Protein 8B5U (pdb70)

Solvent-accessible surface area: 11223 Å² total; per-residue (Å²): 172,180,188,118,44,174,121,86,21,0,0,0,2,8,2,33,40,26,14,1,129,12,0,23,103,6,0,58,87,36,170,18,38,57,30,25,13,27,79,129,103,62,54,28,94,84,68,9,46,53,114,94,14,49,105,33,3,37,74,40,0,97,86,66,114,0,24,0,0,0,3,11,17,42,40,160,30,17,11,41,126,96,58,101,128,10,77,74,17,25,87,80,6,49,54,53,3,38,49,5,2,53,0,0,16,88,1,0,41,76,35,8,58,145,65,2,0,0,0,0,16,1,2,21,48,12,95,70,127,20,101,48,49,53,4,38,4,78,0,7,52,30,0,10,142,35,0,87,53,25,16,84,70,95,95,90,21,23,97,100,18,7,0,0,0,0,0,16,93,53,27,29,24,84,47,37,94,89,76,72,76,182,49,107,96,33,58,14,1,39,17,113,61,0,1,98,27,0,12,70,5,5,78,32,60,195,49,39,79,50,12,11,24,1,53,0,50,9,98,104,79,147,28,144,53,61,102

Structure (mmCIF, N/CA/C/O backbone):
data_8B5U
#
_entry.id   8B5U
#
_cell.length_a   66.762
_cell.length_b   66.762
_cell.length_c   242.920
_cell.angle_alpha   90.000
_cell.angle_beta   90.000
_cell.angle_gamma   120.000
#
_symmetry.space_group_name_H-M   'P 65 2 2'
#
loop_
_entity.id
_entity.type
_entity.pdbx_description
1 polymer 'Quinonoid dihydropteridine reductase'
2 water water
#
loop_
_atom_site.group_PDB
_atom_site.id
_atom_site.type_symbol
_atom_site.label_atom_id
_atom_site.label_alt_id
_atom_site.label_comp_id
_atom_site.label_asym_id
_atom_site.label_entity_id
_atom_site.label_seq_id
_atom_site.pdbx_PDB_ins_code
_atom_site.Cartn_x
_atom_site.Cartn_y
_atom_site.Cartn_z
_atom_site.occupancy
_atom_site.B_iso_or_equiv
_atom_site.auth_seq_id
_atom_site.auth_comp_id
_atom_site.auth_asym_id
_atom_site.auth_atom_id
_atom_site.pdbx_PDB_model_num
ATOM 1 N N . LEU A 1 16 ? 1.708 -17.898 -0.680 1.00 67.52 -5 LEU A N 1
ATOM 2 C CA . LEU A 1 16 ? 1.485 -17.607 -2.164 1.00 71.53 -5 LEU A CA 1
ATOM 3 C C . LEU A 1 16 ? 1.508 -16.090 -2.457 1.00 67.60 -5 LEU A C 1
ATOM 4 O O . LEU A 1 16 ? 2.379 -15.663 -3.222 1.00 53.07 -5 LEU A O 1
ATOM 6 N N . TYR A 1 17 ? 0.556 -15.299 -1.933 1.00 70.87 -4 TYR A N 1
ATOM 7 C CA . TYR A 1 17 ? 0.629 -13.808 -1.905 1.00 70.13 -4 TYR A CA 1
ATOM 8 C C . TYR A 1 17 ? 0.871 -13.347 -0.465 1.00 73.04 -4 TYR A C 1
ATOM 9 O O . TYR A 1 17 ? 0.172 -13.838 0.446 1.00 63.33 -4 TYR A O 1
ATOM 18 N N . PHE A 1 18 ? 1.872 -12.481 -0.267 1.00 64.32 -3 PHE A N 1
ATOM 19 C CA . PHE A 1 18 ? 2.146 -11.777 1.013 1.00 65.86 -3 PHE A CA 1
ATOM 20 C C . PHE A 1 18 ? 2.068 -10.264 0.727 1.00 65.33 -3 PHE A C 1
ATOM 21 O O . PHE A 1 18 ? 2.787 -9.725 -0.135 1.00 53.62 -3 PHE A O 1
ATOM 29 N N . GLN A 1 19 ? 1.094 -9.617 1.370 1.00 60.72 -2 GLN A N 1
ATOM 30 C CA . GLN A 1 19 ? 0.811 -8.163 1.297 1.00 62.76 -2 GLN A CA 1
ATOM 31 C C . GLN A 1 19 ? 1.951 -7.443 2.041 1.00 47.74 -2 GLN A C 1
ATOM 32 O O . GLN A 1 19 ? 2.241 -7.809 3.183 1.00 52.08 -2 GLN A O 1
ATOM 38 N N . GLY A 1 20 ? 2.638 -6.520 1.380 1.00 54.43 -1 GLY A N 1
ATOM 39 C CA . GLY A 1 20 ? 3.588 -5.614 2.052 1.00 58.66 -1 GLY A CA 1
ATOM 40 C C . GLY A 1 20 ? 2.848 -4.485 2.769 1.00 63.72 -1 GLY A C 1
ATOM 41 O O . GLY A 1 20 ? 1.606 -4.592 2.929 1.00 55.21 -1 GLY A O 1
ATOM 42 N N . HIS A 1 21 ? 3.581 -3.448 3.195 1.00 64.56 0 HIS A N 1
ATOM 43 C CA . HIS A 1 21 ? 3.076 -2.174 3.788 1.00 64.27 0 HIS A CA 1
ATOM 44 C C . HIS A 1 21 ? 3.862 -0.994 3.186 1.00 58.46 0 HIS A C 1
ATOM 45 O O . HIS A 1 21 ? 5.064 -1.145 2.955 1.00 50.06 0 HIS A O 1
ATOM 52 N N . MET A 1 22 ? 3.213 0.137 2.932 1.00 55.87 1 MET A N 1
ATOM 53 C CA . MET A 1 22 ? 3.884 1.404 2.535 1.00 60.80 1 MET A CA 1
ATOM 54 C C . MET A 1 22 ? 4.940 1.779 3.588 1.00 50.10 1 MET A C 1
ATOM 55 O O . MET A 1 22 ? 4.709 1.558 4.757 1.00 41.87 1 MET A O 1
ATOM 60 N N . LYS A 1 23 ? 6.100 2.288 3.192 1.00 46.72 2 LYS A N 1
ATOM 61 C CA . LYS A 1 23 ? 7.001 2.944 4.185 1.00 45.58 2 LYS A CA 1
ATOM 62 C C . LYS A 1 23 ? 6.621 4.437 4.207 1.00 34.25 2 LYS A C 1
ATOM 63 O O . LYS A 1 23 ? 6.300 5.001 3.151 1.00 37.22 2 LYS A O 1
ATOM 69 N N . ASN A 1 24 ? 6.682 5.031 5.389 1.00 38.70 3 ASN A N 1
ATOM 70 C CA . ASN A 1 24 ? 6.294 6.453 5.598 1.00 39.48 3 ASN A CA 1
ATOM 71 C C . ASN A 1 24 ? 7.533 7.254 6.027 1.00 33.72 3 ASN A C 1
ATOM 72 O O . ASN A 1 24 ? 8.235 6.803 6.908 1.00 32.83 3 ASN A O 1
ATOM 77 N N . VAL A 1 25 ? 7.787 8.364 5.355 1.00 35.67 4 VAL A N 1
ATOM 78 C CA . VAL A 1 25 ? 8.821 9.319 5.804 1.00 36.30 4 VAL A CA 1
ATOM 79 C C . VAL A 1 25 ? 8.125 10.629 6.228 1.00 32.06 4 VAL A C 1
ATOM 80 O O . VAL A 1 25 ? 7.313 11.180 5.441 1.00 32.54 4 VAL A O 1
ATOM 84 N N . LEU A 1 26 ? 8.473 11.104 7.425 1.00 37.50 5 LEU A N 1
ATOM 85 C CA . LEU A 1 26 ? 8.209 12.523 7.836 1.00 32.26 5 LEU A CA 1
ATOM 86 C C . LEU A 1 26 ? 9.366 13.371 7.335 1.00 33.90 5 LEU A C 1
ATOM 87 O O . LEU A 1 26 ? 10.483 13.186 7.842 1.00 33.34 5 LEU A O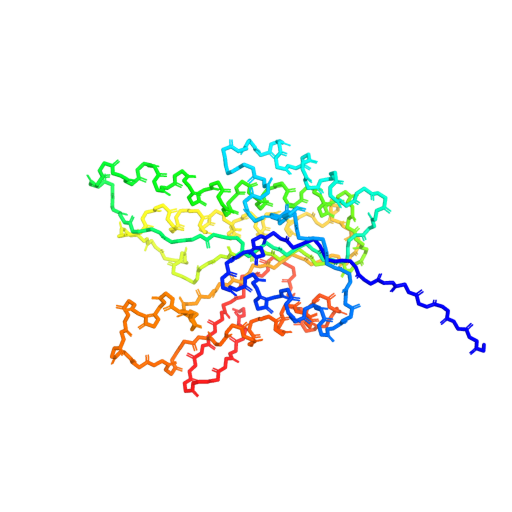 1
ATOM 92 N N . LEU A 1 27 ? 9.105 14.199 6.335 1.00 28.04 6 LEU A N 1
ATOM 93 C CA . LEU A 1 27 ? 10.108 15.062 5.750 1.00 34.04 6 LEU A CA 1
ATOM 94 C C . LEU A 1 27 ? 9.917 16.503 6.248 1.00 40.07 6 LEU A C 1
ATOM 95 O O . LEU A 1 27 ? 8.856 17.103 5.925 1.00 37.42 6 LEU A O 1
ATOM 100 N N . ILE A 1 28 ? 10.923 17.016 6.975 1.00 35.95 7 ILE A N 1
ATOM 101 C CA . ILE A 1 28 ? 11.029 18.443 7.427 1.00 33.33 7 ILE A CA 1
ATOM 102 C C . ILE A 1 28 ? 12.008 19.182 6.525 1.00 34.45 7 ILE A C 1
ATOM 103 O O . ILE A 1 28 ? 13.152 18.679 6.312 1.00 34.14 7 ILE A O 1
ATOM 108 N N . GLY A 1 29 ? 11.594 20.325 5.980 1.00 31.83 8 GLY A N 1
ATOM 109 C CA . GLY A 1 29 ? 12.444 21.168 5.116 1.00 36.84 8 GLY A CA 1
ATOM 110 C C . GLY A 1 29 ? 12.258 20.851 3.638 1.00 38.47 8 GLY A C 1
ATOM 111 O O . GLY A 1 29 ? 13.167 21.117 2.868 1.00 38.43 8 GLY A O 1
ATOM 112 N N . ALA A 1 30 ? 11.094 20.338 3.232 1.00 43.22 9 ALA A N 1
ATOM 113 C CA . ALA A 1 30 ? 10.830 19.880 1.842 1.00 45.71 9 ALA A CA 1
ATOM 114 C C . ALA A 1 30 ? 10.955 21.023 0.837 1.00 45.28 9 ALA A C 1
ATOM 115 O O . ALA A 1 30 ? 11.228 20.697 -0.306 1.00 50.99 9 ALA A O 1
ATOM 117 N N . CYS A 1 31 ? 10.872 22.293 1.252 1.00 48.77 10 CYS A N 1
ATOM 118 C CA . CYS A 1 31 ? 10.796 23.445 0.313 1.00 54.76 10 CYS A CA 1
ATOM 119 C C . CYS A 1 31 ? 12.186 23.894 -0.170 1.00 51.74 10 CYS A C 1
ATOM 120 O O . CYS A 1 31 ? 12.247 24.457 -1.259 1.00 57.87 10 CYS A O 1
ATOM 123 N N . GLY A 1 32 ? 13.258 23.656 0.580 1.00 43.53 11 GLY A N 1
ATOM 124 C CA . GLY A 1 32 ? 14.629 24.002 0.160 1.00 44.83 11 GLY A CA 1
ATOM 125 C C . GLY A 1 32 ? 15.145 23.075 -0.943 1.00 46.60 11 GLY A C 1
ATOM 126 O O . GLY A 1 32 ? 14.502 22.037 -1.223 1.00 43.19 11 GLY A O 1
ATOM 127 N N . ALA A 1 33 ? 16.258 23.447 -1.583 1.00 43.43 12 ALA A N 1
ATOM 128 C CA . ALA A 1 33 ? 16.900 22.684 -2.676 1.00 43.83 12 ALA A CA 1
ATOM 129 C C . ALA A 1 33 ? 17.112 21.225 -2.246 1.00 39.75 12 ALA A C 1
ATOM 130 O O . ALA A 1 33 ? 16.697 20.325 -2.986 1.00 39.18 12 ALA A O 1
ATOM 132 N N . LEU A 1 34 ? 17.752 20.964 -1.105 1.00 38.19 13 LEU A N 1
ATOM 133 C CA . LEU A 1 34 ? 18.046 19.564 -0.691 1.00 37.34 13 LEU A CA 1
ATOM 134 C C . LEU A 1 34 ? 16.724 18.890 -0.352 1.00 38.19 13 LEU A C 1
ATOM 135 O O . LEU A 1 34 ? 16.577 17.735 -0.714 1.00 37.08 13 LEU A O 1
ATOM 140 N N . GLY A 1 35 ? 15.800 19.620 0.282 1.00 34.37 14 GLY A N 1
ATOM 141 C CA . GLY A 1 35 ? 14.464 19.102 0.615 1.00 35.14 14 GLY A CA 1
ATOM 142 C C . GLY A 1 35 ? 13.716 18.579 -0.628 1.00 35.45 14 GLY A C 1
ATOM 143 O O . GLY A 1 35 ? 13.129 17.523 -0.540 1.00 36.62 14 GLY A O 1
ATOM 144 N N . ARG A 1 36 ? 13.705 19.324 -1.715 1.00 33.14 15 ARG A N 1
ATOM 145 C CA . ARG A 1 36 ? 13.006 18.939 -2.973 1.00 39.41 15 ARG A CA 1
ATOM 146 C C . ARG A 1 36 ? 13.717 17.708 -3.556 1.00 34.60 15 ARG A C 1
ATOM 147 O O . ARG A 1 36 ? 13.033 16.832 -4.018 1.00 38.48 15 ARG A O 1
ATOM 155 N N . ALA A 1 37 ? 15.053 17.651 -3.539 1.00 34.15 16 ALA A N 1
ATOM 156 C CA . ALA A 1 37 ? 15.831 16.509 -4.093 1.00 36.91 16 ALA A CA 1
ATOM 157 C C . ALA A 1 37 ? 15.483 15.274 -3.263 1.00 34.65 16 ALA A C 1
ATOM 158 O O . ALA A 1 37 ? 15.289 14.166 -3.823 1.00 34.20 16 ALA A O 1
ATOM 160 N N . VAL A 1 38 ? 15.324 15.445 -1.947 1.00 35.04 17 VAL A N 1
ATOM 161 C CA . VAL A 1 38 ? 15.027 14.306 -1.047 1.00 31.28 17 VAL A CA 1
ATOM 162 C C . VAL A 1 38 ? 13.595 13.821 -1.299 1.00 35.54 17 VAL A C 1
ATOM 163 O O . VAL A 1 38 ? 13.373 12.598 -1.295 1.00 33.10 17 VAL A O 1
ATOM 167 N N . ALA A 1 39 ? 12.635 14.735 -1.434 1.00 33.84 18 ALA A N 1
ATOM 168 C CA . ALA A 1 39 ? 11.231 14.363 -1.727 1.00 38.01 18 ALA A CA 1
ATOM 169 C C . ALA A 1 39 ? 11.177 13.553 -3.037 1.00 34.37 18 ALA A C 1
ATOM 170 O O . ALA A 1 39 ? 10.525 12.503 -3.036 1.00 38.67 18 ALA A O 1
ATOM 172 N N . ASN A 1 40 ? 11.845 14.018 -4.090 1.00 40.58 19 ASN A N 1
ATOM 173 C CA . ASN A 1 40 ? 11.910 13.336 -5.413 1.00 37.54 19 ASN A CA 1
ATOM 174 C C . ASN A 1 40 ? 12.495 11.934 -5.244 1.00 44.92 19 ASN A C 1
ATOM 175 O O . ASN A 1 40 ? 11.964 10.997 -5.844 1.00 37.01 19 ASN A O 1
ATOM 180 N N . ALA A 1 41 ? 13.518 11.756 -4.407 1.00 37.67 20 ALA A N 1
ATOM 181 C CA . ALA A 1 41 ? 14.165 10.433 -4.249 1.00 36.35 20 ALA A CA 1
ATOM 182 C C . ALA A 1 41 ? 13.213 9.499 -3.503 1.00 36.89 20 ALA A C 1
ATOM 183 O O . ALA A 1 41 ? 13.099 8.295 -3.891 1.00 37.46 20 ALA A O 1
ATOM 185 N N . PHE A 1 42 ? 12.520 9.965 -2.467 1.00 31.58 21 PHE A N 1
ATOM 186 C CA . PHE A 1 42 ? 11.591 9.080 -1.739 1.00 31.66 21 PHE A CA 1
ATOM 187 C C . PHE A 1 42 ? 10.438 8.685 -2.680 1.00 35.46 21 PHE A C 1
ATOM 188 O O . PHE A 1 42 ? 9.884 7.551 -2.576 1.00 37.62 21 PHE A O 1
ATOM 196 N N . ALA A 1 43 ? 9.988 9.625 -3.487 1.00 34.82 22 ALA A N 1
ATOM 197 C CA . ALA A 1 43 ? 8.816 9.407 -4.377 1.00 37.08 22 ALA A CA 1
ATOM 198 C C . ALA A 1 43 ? 9.209 8.357 -5.439 1.00 39.05 22 ALA A C 1
ATOM 199 O O . ALA A 1 43 ? 8.465 7.384 -5.533 1.00 42.72 22 ALA A O 1
ATOM 201 N N . LYS A 1 44 ? 10.391 8.473 -6.065 1.00 39.87 23 LYS A N 1
ATOM 202 C CA . LYS A 1 44 ? 10.916 7.465 -7.038 1.00 42.52 23 LYS A CA 1
ATOM 203 C C . LYS A 1 44 ? 11.076 6.132 -6.340 1.00 49.46 23 LYS A C 1
ATOM 204 O O . LYS A 1 44 ? 10.912 5.103 -7.033 1.00 46.46 23 LYS A O 1
ATOM 206 N N . GLY A 1 45 ? 11.355 6.146 -5.030 1.00 40.25 24 GLY A N 1
ATOM 207 C CA . GLY A 1 45 ? 11.509 4.955 -4.170 1.00 38.59 24 GLY A CA 1
ATOM 208 C C . GLY A 1 45 ? 10.203 4.432 -3.616 1.00 32.28 24 GLY A C 1
ATOM 209 O O . GLY A 1 45 ? 10.248 3.460 -2.831 1.00 33.76 24 GLY A O 1
ATOM 210 N N . LYS A 1 46 ? 9.066 4.996 -4.052 1.00 35.75 25 LYS A N 1
ATOM 211 C CA . LYS A 1 46 ? 7.700 4.484 -3.728 1.00 38.97 25 LYS A CA 1
ATOM 212 C C . LYS A 1 46 ? 7.387 4.576 -2.253 1.00 41.76 25 LYS A C 1
ATOM 213 O O . LYS A 1 46 ? 6.493 3.858 -1.785 1.00 40.13 25 LYS A O 1
ATOM 219 N N . TRP A 1 47 ? 8.066 5.474 -1.528 1.00 38.52 26 TRP A N 1
ATOM 220 C CA . TRP A 1 47 ? 7.678 5.804 -0.139 1.00 35.53 26 TRP A CA 1
ATOM 221 C C . TRP A 1 47 ? 6.431 6.725 -0.163 1.00 27.54 26 TRP A C 1
ATOM 222 O O . TRP A 1 47 ? 6.254 7.478 -1.107 1.00 33.82 26 TRP A O 1
ATOM 233 N N . SER A 1 48 ? 5.635 6.613 0.876 1.00 32.67 27 SER A N 1
ATOM 234 C CA . SER A 1 48 ? 4.666 7.637 1.324 1.00 38.84 27 SER A CA 1
ATOM 235 C C . SER A 1 48 ? 5.427 8.784 2.025 1.00 35.20 27 SER A C 1
ATOM 236 O O . SER A 1 48 ? 6.067 8.501 3.028 1.00 37.48 27 SER A O 1
ATOM 239 N N . ILE A 1 49 ? 5.261 10.013 1.532 1.00 35.32 28 ILE A N 1
ATOM 240 C CA . ILE A 1 49 ? 5.910 11.226 2.108 1.00 36.58 28 ILE A CA 1
ATOM 241 C C . ILE A 1 49 ? 4.883 12.105 2.847 1.00 42.22 28 ILE A C 1
ATOM 242 O O . ILE A 1 49 ? 3.953 12.565 2.214 1.00 40.78 28 ILE A O 1
ATOM 247 N N . ILE A 1 50 ? 5.088 12.338 4.144 1.00 35.75 29 ILE A N 1
ATOM 248 C CA . ILE A 1 50 ? 4.413 13.442 4.874 1.00 41.28 29 ILE A CA 1
ATOM 249 C C . ILE A 1 50 ? 5.327 14.679 4.927 1.00 38.49 29 ILE A C 1
ATOM 250 O O . ILE A 1 50 ? 6.272 14.651 5.747 1.00 34.89 29 ILE A O 1
ATOM 255 N N . SER A 1 51 ? 5.118 15.667 4.056 1.00 36.14 30 SER A N 1
ATOM 256 C CA . SER A 1 51 ? 5.893 16.932 4.023 1.00 39.47 30 SER A CA 1
ATOM 257 C C . SER A 1 51 ? 5.244 17.961 4.967 1.00 40.92 30 SER A C 1
ATOM 258 O O . SER A 1 51 ? 4.327 18.660 4.507 1.00 43.00 30 SER A O 1
ATOM 261 N N . VAL A 1 52 ? 5.592 17.945 6.251 1.00 43.57 31 VAL A N 1
ATOM 262 C CA . VAL A 1 52 ? 4.961 18.820 7.297 1.00 42.46 31 VAL A CA 1
ATOM 263 C C . VAL A 1 52 ? 5.000 20.288 6.872 1.00 44.14 31 VAL A C 1
ATOM 264 O O . VAL A 1 52 ? 4.081 20.994 7.281 1.00 50.87 31 VAL A O 1
ATOM 268 N N . ASP A 1 53 ? 6.018 20.741 6.143 1.00 42.76 32 ASP A N 1
ATOM 269 C CA . ASP A 1 53 ? 6.229 22.189 5.847 1.00 45.00 32 ASP A CA 1
ATOM 270 C C . ASP A 1 53 ? 5.418 22.598 4.611 1.00 50.90 32 ASP A C 1
ATOM 271 O O . ASP A 1 53 ? 5.571 23.760 4.123 1.00 46.26 32 ASP A O 1
ATOM 276 N N . GLN A 1 54 ? 4.575 21.707 4.089 1.00 52.90 33 GLN A N 1
ATOM 277 C CA . GLN A 1 54 ? 3.957 21.924 2.757 1.00 55.81 33 GLN A CA 1
ATOM 278 C C . GLN A 1 54 ? 2.428 21.849 2.857 1.00 53.35 33 GLN A C 1
ATOM 279 O O . GLN A 1 54 ? 1.942 21.006 3.607 1.00 58.76 33 GLN A O 1
ATOM 285 N N . ALA A 1 55 ? 1.729 22.772 2.189 1.00 69.57 34 ALA A N 1
ATOM 286 C CA . ALA A 1 55 ? 0.307 22.676 1.764 1.00 79.75 34 ALA A CA 1
ATOM 287 C C . ALA A 1 55 ? -0.551 22.032 2.862 1.00 83.32 34 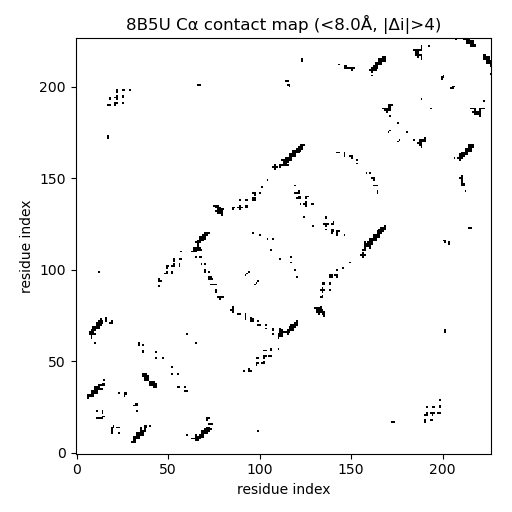ALA A C 1
ATOM 288 O O . ALA A 1 55 ? -1.350 21.121 2.501 1.00 70.42 34 ALA A O 1
ATOM 290 N N . CYS A 1 64 ? 3.526 25.350 1.558 1.00 66.12 43 CYS A N 1
ATOM 291 C CA . CYS A 1 64 ? 4.978 25.692 1.628 1.00 73.57 43 CYS A CA 1
ATOM 292 C C . CYS A 1 64 ? 5.163 26.951 2.504 1.00 82.64 43 CYS A C 1
ATOM 293 O O . CYS A 1 64 ? 4.635 28.035 2.147 1.00 87.62 43 CYS A O 1
ATOM 296 N N . GLY A 1 65 ? 5.868 26.806 3.631 1.00 68.34 44 GLY A N 1
ATOM 297 C CA . GLY A 1 65 ? 5.656 27.633 4.821 1.00 66.00 44 GLY A CA 1
ATOM 298 C C . GLY A 1 65 ? 4.389 27.193 5.536 1.00 66.56 44 GLY A C 1
ATOM 299 O O . GLY A 1 65 ? 3.696 28.043 6.109 1.00 65.82 44 GLY A O 1
ATOM 300 N N . ALA A 1 66 ? 4.074 25.899 5.545 1.00 52.23 45 ALA A N 1
ATOM 301 C CA . ALA A 1 66 ? 2.820 25.427 6.165 1.00 54.16 45 ALA A CA 1
ATOM 302 C C . ALA A 1 66 ? 2.894 25.569 7.681 1.00 56.05 45 ALA A C 1
ATOM 303 O O . ALA A 1 66 ? 1.855 25.700 8.270 1.00 54.97 45 ALA A O 1
ATOM 305 N N . VAL A 1 67 ? 4.074 25.469 8.298 1.00 57.32 46 VAL A N 1
ATOM 306 C CA . VAL A 1 67 ? 4.259 25.577 9.774 1.00 44.47 46 VAL A CA 1
ATOM 307 C C . VAL A 1 67 ? 4.962 26.916 10.044 1.00 49.73 46 VAL A C 1
ATOM 308 O O . VAL A 1 67 ? 5.948 27.241 9.360 1.00 47.22 46 VAL A O 1
ATOM 312 N N . ASN A 1 68 ? 4.420 27.731 10.934 1.00 43.77 47 ASN A N 1
ATOM 313 C CA . ASN A 1 68 ? 4.954 29.097 11.205 1.00 42.83 47 ASN A CA 1
ATOM 314 C C . ASN A 1 68 ? 6.390 28.976 11.753 1.00 34.13 47 ASN A C 1
ATOM 315 O O . ASN A 1 68 ? 6.563 28.256 12.730 1.00 35.33 47 ASN A O 1
ATOM 320 N N . PRO A 1 69 ? 7.436 29.578 11.149 1.00 41.94 48 PRO A N 1
ATOM 321 C CA . PRO A 1 69 ? 8.789 29.557 11.746 1.00 53.19 48 PRO A CA 1
ATOM 322 C C . PRO A 1 69 ? 8.894 30.095 13.193 1.00 55.29 48 PRO A C 1
ATOM 323 O O . PRO A 1 69 ? 9.791 29.663 13.983 1.00 52.80 48 PRO A O 1
ATOM 327 N N . ALA A 1 70 ? 7.956 30.972 13.573 1.00 50.09 49 ALA A N 1
ATOM 328 C CA . ALA A 1 70 ? 7.892 31.562 14.930 1.00 46.29 49 ALA A CA 1
ATOM 329 C C . ALA A 1 70 ? 7.341 30.524 15.895 1.00 44.23 49 ALA A C 1
ATOM 330 O O . ALA A 1 70 ? 7.256 30.819 17.064 1.00 40.71 49 ALA A O 1
ATOM 332 N N . SER A 1 71 ? 7.044 29.292 15.454 1.00 41.64 50 SER A N 1
ATOM 333 C CA . SER A 1 71 ? 6.536 28.236 16.358 1.00 37.90 50 SER A CA 1
ATOM 334 C C . SER A 1 71 ? 7.548 27.928 17.453 1.00 39.49 50 SER A C 1
ATOM 335 O O . SER A 1 71 ? 8.748 27.775 17.179 1.00 39.59 50 SER A O 1
ATOM 338 N N . SER A 1 72 ? 7.051 27.767 18.661 1.00 39.27 51 SER A N 1
ATOM 339 C CA . SER A 1 72 ? 7.797 27.171 19.772 1.00 37.59 51 SER A CA 1
ATOM 340 C C . SER A 1 72 ? 8.193 25.726 19.419 1.00 43.57 51 SER A C 1
ATOM 341 O O . SER A 1 72 ? 7.542 25.112 18.481 1.00 39.00 51 SER A O 1
ATOM 344 N N . ILE A 1 73 ? 9.131 25.152 20.176 1.00 36.38 52 ILE A N 1
ATOM 345 C CA . ILE A 1 73 ? 9.488 23.722 19.989 1.00 40.57 52 ILE A CA 1
ATOM 346 C C . ILE A 1 73 ? 8.230 22.896 20.287 1.00 48.56 52 ILE A C 1
ATOM 347 O O . ILE A 1 73 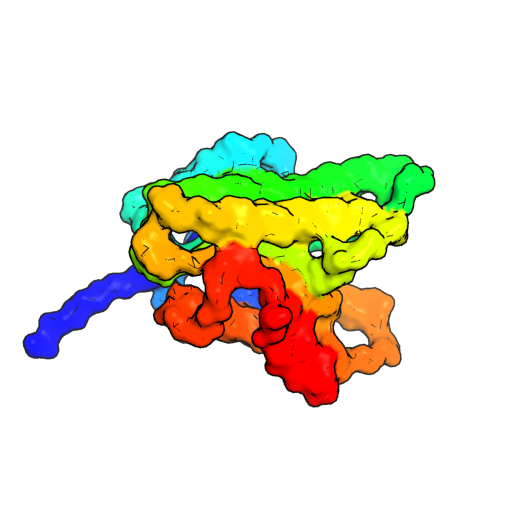? 7.983 21.908 19.569 1.00 37.94 52 ILE A O 1
ATOM 352 N N . GLU A 1 74 ? 7.465 23.258 21.310 1.00 42.31 53 GLU A N 1
ATOM 353 C CA . GLU A 1 74 ? 6.257 22.491 21.664 1.00 40.17 53 GLU A CA 1
ATOM 354 C C . GLU A 1 74 ? 5.250 22.519 20.512 1.00 43.07 53 GLU A C 1
ATOM 355 O O . GLU A 1 74 ? 4.680 21.439 20.217 1.00 48.74 53 GLU A O 1
ATOM 361 N N . GLU A 1 75 ? 5.052 23.677 19.870 1.00 36.80 54 GLU A N 1
ATOM 362 C CA . GLU A 1 75 ? 4.122 23.843 18.741 1.00 44.64 54 GLU A CA 1
ATOM 363 C C . GLU A 1 75 ? 4.621 23.035 17.536 1.00 44.47 54 GLU A C 1
ATOM 364 O O . GLU A 1 75 ? 3.782 22.442 16.866 1.00 41.24 54 GLU A O 1
ATOM 370 N N . LEU A 1 76 ? 5.924 22.995 17.281 1.00 39.05 55 LEU A N 1
ATOM 371 C CA . LEU A 1 76 ? 6.452 22.177 16.150 1.00 36.61 55 LEU A CA 1
ATOM 372 C C . LEU A 1 76 ? 6.130 20.724 16.438 1.00 37.10 55 LEU A C 1
ATOM 373 O O . LEU A 1 76 ? 5.689 20.066 15.512 1.00 40.59 55 LEU A O 1
ATOM 378 N N . GLN A 1 77 ? 6.372 20.238 17.652 1.00 35.03 56 GLN A N 1
ATOM 379 C CA . GLN A 1 77 ? 6.202 18.807 17.921 1.00 43.24 56 GLN A CA 1
ATOM 380 C C . GLN A 1 77 ? 4.712 18.438 17.860 1.00 50.47 56 GLN A C 1
ATOM 381 O O . GLN A 1 77 ? 4.443 17.284 17.519 1.00 41.79 56 GLN A O 1
ATOM 387 N N . GLN A 1 78 ? 3.814 19.380 18.142 1.00 50.02 57 GLN A N 1
ATOM 388 C CA . GLN A 1 78 ? 2.346 19.236 17.961 1.00 47.94 57 GLN A CA 1
ATOM 389 C C . GLN A 1 78 ? 2.011 19.147 16.467 1.00 44.94 57 GLN A C 1
ATOM 390 O O . GLN A 1 78 ? 1.253 18.245 16.099 1.00 49.19 57 GLN A O 1
ATOM 396 N N . ALA A 1 79 ? 2.521 20.046 15.630 1.00 36.84 58 ALA A N 1
ATOM 397 C CA . ALA A 1 79 ? 2.275 20.072 14.175 1.00 39.85 58 ALA A CA 1
ATOM 398 C C . ALA A 1 79 ? 2.850 18.786 13.563 1.00 45.38 58 ALA A C 1
ATOM 399 O O . ALA A 1 79 ? 2.185 18.221 12.613 1.00 39.14 58 ALA A O 1
ATOM 401 N N . TYR A 1 80 ? 3.959 18.280 14.126 1.00 43.74 59 TYR A N 1
ATOM 402 C CA . TYR A 1 80 ? 4.650 17.072 13.596 1.00 45.62 59 TYR A CA 1
ATOM 403 C C . TYR A 1 80 ? 3.825 15.825 13.994 1.00 43.82 59 TYR A C 1
ATOM 404 O O . TYR A 1 80 ? 3.550 15.023 13.081 1.00 43.68 59 TYR A O 1
ATOM 413 N N . LYS A 1 81 ? 3.439 15.677 15.273 1.00 46.91 60 LYS A N 1
ATOM 414 C CA . LYS A 1 81 ? 2.578 14.564 15.764 1.00 48.54 60 LYS A CA 1
ATOM 415 C C . LYS A 1 81 ? 1.283 14.591 14.936 1.00 52.67 60 LYS A C 1
ATOM 416 O O . LYS A 1 81 ? 0.917 13.565 14.328 1.00 53.71 60 LYS A O 1
ATOM 418 N N . SER A 1 82 ? 0.665 15.749 14.781 1.00 49.64 61 SER A N 1
ATOM 419 C CA . SER A 1 82 ? -0.629 15.841 14.064 1.00 56.85 61 SER A CA 1
ATOM 420 C C . SER A 1 82 ? -0.474 15.365 12.599 1.00 57.38 61 SER A C 1
ATOM 421 O O . SER A 1 82 ? -1.399 1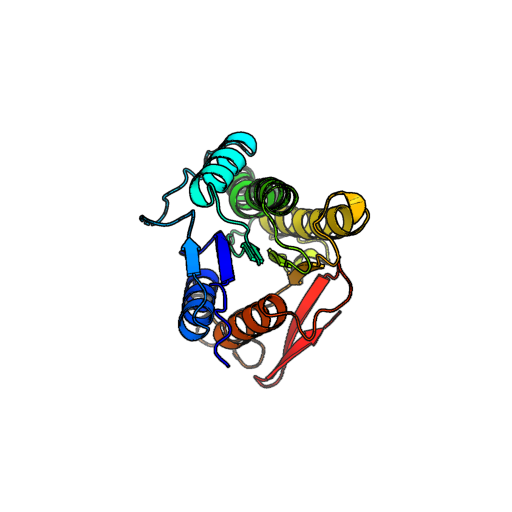4.724 12.115 1.00 53.77 61 SER A O 1
ATOM 424 N N . ALA A 1 83 ? 0.639 15.626 11.902 1.00 49.59 62 ALA A N 1
ATOM 425 C CA . ALA A 1 83 ? 0.798 15.323 10.459 1.00 46.70 62 ALA A CA 1
ATOM 426 C C . ALA A 1 83 ? 0.900 13.806 10.235 1.00 43.91 62 ALA A C 1
ATOM 427 O O . ALA A 1 83 ? 0.585 13.370 9.129 1.00 47.10 62 ALA A O 1
ATOM 429 N N . VAL A 1 84 ? 1.322 13.051 11.235 1.00 40.23 63 VAL A N 1
ATOM 430 C CA . VAL A 1 84 ? 1.539 11.586 11.122 1.00 48.77 63 VAL A CA 1
ATOM 431 C C . VAL A 1 84 ? 0.560 10.819 12.032 1.00 50.51 63 VAL A C 1
ATOM 432 O O . VAL A 1 84 ? 0.904 9.703 12.382 1.00 48.42 63 VAL A O 1
ATOM 436 N N . THR A 1 85 ? -0.595 11.355 12.438 1.00 51.19 64 THR A N 1
ATOM 437 C CA . THR A 1 85 ? -1.503 10.617 13.376 1.00 55.28 64 THR A CA 1
ATOM 438 C C . THR A 1 85 ? -1.905 9.274 12.739 1.00 52.67 64 THR A C 1
ATOM 439 O O . THR A 1 85 ? -2.057 9.240 11.467 1.00 53.88 64 THR A O 1
ATOM 443 N N . GLY A 1 86 ? -1.953 8.236 13.586 1.00 56.13 65 GLY A N 1
ATOM 444 C CA . GLY A 1 86 ? -2.185 6.812 13.264 1.00 61.64 65 GLY A CA 1
ATOM 445 C C . GLY A 1 86 ? -1.323 6.295 12.124 1.00 69.64 65 GLY A C 1
ATOM 446 O O . GLY A 1 86 ? -1.839 5.480 11.341 1.00 73.13 65 GLY A O 1
ATOM 447 N N . LEU A 1 87 ? -0.081 6.780 11.986 1.00 59.88 66 LEU A N 1
ATOM 448 C CA . LEU A 1 87 ? 0.992 6.156 11.162 1.00 57.93 66 LEU A CA 1
ATOM 449 C C . LEU A 1 87 ? 2.148 5.839 12.101 1.00 54.09 66 LEU A C 1
ATOM 450 O O . LEU A 1 87 ? 2.320 6.566 13.097 1.00 60.67 66 LEU A O 1
ATOM 455 N N . LYS A 1 88 ? 2.923 4.798 11.819 1.00 56.43 67 LYS A N 1
ATOM 456 C CA . LYS A 1 88 ? 4.319 4.707 12.327 1.00 58.55 67 LYS A CA 1
ATOM 457 C C . LYS A 1 88 ? 5.245 5.145 11.173 1.00 49.81 67 LYS A C 1
ATOM 458 O O . LYS A 1 88 ? 4.864 5.018 10.011 1.00 49.13 67 LYS A O 1
ATOM 464 N N . VAL A 1 89 ? 6.343 5.813 11.503 1.00 45.19 68 VAL A N 1
ATOM 465 C CA . VAL A 1 89 ? 7.225 6.438 10.494 1.00 45.09 68 VAL A CA 1
ATOM 466 C C . VAL A 1 89 ? 8.502 5.622 10.513 1.00 40.21 68 VAL A C 1
ATOM 467 O O . VAL A 1 89 ? 9.075 5.346 11.611 1.00 40.24 68 VAL A O 1
ATOM 471 N N . ASP A 1 90 ? 8.899 5.197 9.321 1.00 39.73 69 ASP A N 1
ATOM 472 C CA . ASP A 1 90 ? 10.139 4.411 9.151 1.00 35.12 69 ASP A CA 1
ATOM 473 C C . ASP A 1 90 ? 11.312 5.410 9.136 1.00 33.46 69 ASP A C 1
ATOM 474 O O . ASP A 1 90 ? 12.429 5.012 9.492 1.00 38.10 69 ASP A O 1
ATOM 479 N N . ALA A 1 91 ? 11.079 6.645 8.699 1.00 33.01 70 ALA A N 1
ATOM 480 C CA . ALA A 1 91 ? 12.139 7.685 8.710 1.00 34.77 70 ALA A CA 1
ATOM 481 C C . ALA A 1 91 ? 11.567 9.067 9.093 1.00 33.70 70 ALA A C 1
ATOM 482 O O . ALA A 1 91 ? 10.485 9.447 8.635 1.00 31.83 70 ALA A O 1
ATOM 484 N N . VAL A 1 92 ? 12.357 9.818 9.868 1.00 34.84 71 VAL A N 1
ATOM 485 C CA . VAL A 1 92 ? 12.136 11.266 10.123 1.00 32.08 71 VAL A CA 1
ATOM 486 C C . VAL A 1 92 ? 13.387 11.995 9.659 1.00 27.20 71 VAL A C 1
ATOM 487 O O . VAL A 1 92 ? 14.475 11.711 10.187 1.00 30.36 71 VAL A O 1
ATOM 491 N N . ILE A 1 93 ? 13.233 12.756 8.604 1.00 30.93 72 ILE A N 1
ATOM 492 C CA . ILE A 1 93 ? 14.349 13.346 7.853 1.00 31.49 72 ILE A CA 1
ATOM 493 C C . ILE A 1 93 ? 14.189 14.865 7.980 1.00 33.63 72 ILE A C 1
ATOM 494 O O . ILE A 1 93 ? 13.220 15.434 7.428 1.00 31.68 72 ILE A O 1
ATOM 499 N N . ASN A 1 94 ? 15.170 15.502 8.612 1.00 29.93 73 ASN A N 1
ATOM 500 C CA . ASN A 1 94 ? 15.148 16.972 8.791 1.00 28.90 73 ASN A CA 1
ATOM 501 C C . ASN A 1 94 ? 16.252 17.577 7.945 1.00 28.59 73 ASN A C 1
ATOM 502 O O . ASN A 1 94 ? 17.445 17.422 8.277 1.00 31.37 73 ASN A O 1
ATOM 507 N N . VAL A 1 95 ? 15.904 18.282 6.891 1.00 28.12 74 VAL A N 1
ATOM 508 C CA . VAL A 1 95 ? 16.913 18.872 5.970 1.00 30.15 74 VAL A CA 1
ATOM 509 C C . VAL A 1 95 ? 16.636 20.372 5.876 1.00 29.78 74 VAL A C 1
ATOM 510 O O . VAL A 1 95 ? 17.116 21.012 4.950 1.00 35.79 74 VAL A O 1
ATOM 514 N N . ALA A 1 96 ? 15.888 20.900 6.832 1.00 30.01 75 ALA A N 1
ATOM 515 C CA . ALA A 1 96 ? 15.515 22.330 6.911 1.00 33.74 75 ALA A CA 1
ATOM 516 C C . ALA A 1 96 ? 16.775 23.136 7.207 1.00 38.14 75 ALA A C 1
ATOM 517 O O . ALA A 1 96 ? 17.708 22.618 7.887 1.00 37.31 75 ALA A O 1
ATOM 519 N N . GLY A 1 97 ? 16.778 24.376 6.758 1.00 40.81 76 GLY A N 1
ATOM 520 C CA . GLY A 1 97 ? 17.771 25.362 7.228 1.00 45.08 76 GLY A CA 1
ATOM 521 C C . GLY A 1 97 ? 18.319 26.099 6.048 1.00 47.68 76 GLY A C 1
ATOM 522 O O . GLY A 1 97 ? 18.625 25.443 5.010 1.00 42.54 76 GLY A O 1
ATOM 523 N N . GLY A 1 98 ? 18.346 27.412 6.176 1.00 46.04 77 GLY A N 1
ATOM 524 C CA . GLY A 1 98 ? 19.036 28.307 5.246 1.00 52.61 77 GLY A CA 1
ATOM 525 C C . GLY A 1 98 ? 20.406 28.671 5.791 1.00 52.63 77 GLY A C 1
ATOM 526 O O . GLY A 1 98 ? 20.996 27.931 6.554 1.00 64.98 77 GLY A O 1
ATOM 527 N N . TRP A 1 99 ? 20.941 29.747 5.302 1.00 54.14 78 TRP A N 1
ATOM 528 C CA . TRP A 1 99 ? 22.300 30.187 5.660 1.00 60.33 78 TRP A CA 1
ATOM 529 C C . TRP A 1 99 ? 22.241 31.692 5.720 1.00 60.17 78 TRP A C 1
ATOM 530 O O . TRP A 1 99 ? 21.557 32.280 4.848 1.00 51.10 78 TRP A O 1
ATOM 541 N N . ALA A 1 100 ? 22.846 32.254 6.754 1.00 55.81 79 ALA A N 1
ATOM 542 C CA . ALA A 1 100 ? 23.153 33.694 6.867 1.00 55.45 79 ALA A CA 1
ATOM 543 C C . ALA A 1 100 ? 24.556 33.795 7.493 1.00 63.06 79 ALA A C 1
ATOM 544 O O . ALA A 1 100 ? 24.928 32.864 8.284 1.00 52.93 79 ALA A O 1
ATOM 546 N N . GLY A 1 101 ? 25.327 34.804 7.058 1.00 58.33 80 GLY A N 1
ATOM 547 C CA . GLY A 1 101 ? 26.618 35.219 7.630 1.00 47.72 80 GLY A CA 1
ATOM 548 C C . GLY A 1 101 ? 26.412 36.130 8.819 1.00 57.48 80 GLY A C 1
ATOM 549 O O . GLY A 1 101 ? 25.220 36.384 9.247 1.00 54.86 80 GLY A O 1
ATOM 550 N N . GLY A 1 102 ? 27.533 36.556 9.396 1.00 52.62 81 GLY A N 1
ATOM 551 C CA . GLY A 1 102 ? 27.537 37.636 10.386 1.00 55.19 81 GLY A CA 1
ATOM 552 C C . GLY A 1 102 ? 28.414 37.301 11.570 1.00 55.29 81 GLY A C 1
ATOM 553 O O . GLY A 1 102 ? 28.444 36.116 12.011 1.00 43.06 81 GLY A O 1
ATOM 554 N N . SER A 1 103 ? 29.068 38.332 12.081 1.00 51.66 82 SER A N 1
ATOM 555 C CA . SER A 1 103 ? 29.886 38.291 13.301 1.00 43.53 82 SER A CA 1
ATOM 556 C C . SER A 1 103 ? 29.072 38.933 14.415 1.00 45.84 82 SER A C 1
ATOM 557 O O . SER A 1 103 ? 27.983 39.527 14.148 1.00 42.77 82 SER A O 1
ATOM 560 N N . VAL A 1 104 ? 29.592 38.890 15.627 1.00 38.71 83 VAL A N 1
ATOM 561 C CA . VAL A 1 104 ? 28.900 39.521 16.779 1.00 41.15 83 VAL A CA 1
ATOM 562 C C . VAL A 1 104 ? 28.951 41.045 16.599 1.00 37.29 83 VAL A C 1
ATOM 563 O O . VAL A 1 104 ? 28.149 41.733 17.224 1.00 43.14 83 VAL A O 1
ATOM 567 N N . ALA A 1 105 ? 29.739 41.540 15.655 1.00 46.18 84 ALA A N 1
ATOM 568 C CA . ALA A 1 105 ? 29.769 42.996 15.305 1.00 54.09 84 ALA A CA 1
ATOM 569 C C . ALA A 1 105 ? 28.437 43.464 14.687 1.00 55.03 84 ALA A C 1
ATOM 570 O O . ALA A 1 105 ? 27.963 44.569 15.048 1.00 53.80 84 ALA A O 1
ATOM 572 N N . ASP A 1 106 ? 27.818 42.663 13.809 1.00 56.63 85 ASP A N 1
ATOM 573 C CA . ASP A 1 106 ? 26.602 43.097 13.056 1.00 52.28 85 ASP A CA 1
ATOM 574 C C . ASP A 1 106 ? 25.387 43.036 13.981 1.00 49.92 85 ASP A C 1
ATOM 575 O O . ASP A 1 106 ? 25.170 41.996 14.632 1.00 53.74 85 ASP A O 1
ATOM 580 N N . ALA A 1 107 ? 24.598 44.107 14.045 1.00 44.80 86 ALA A N 1
ATOM 581 C CA . ALA A 1 107 ? 23.312 44.138 14.774 1.00 47.97 86 ALA A CA 1
ATOM 582 C C . ALA A 1 107 ? 22.372 43.054 14.216 1.00 46.06 86 ALA A C 1
ATOM 583 O O . ALA A 1 107 ? 21.526 42.602 14.998 1.00 43.18 86 ALA A O 1
ATOM 585 N N . ARG A 1 108 ? 22.528 42.643 12.952 1.00 47.40 87 ARG A N 1
ATOM 586 C CA . ARG A 1 108 ? 21.523 41.716 12.348 1.00 58.22 87 ARG A CA 1
ATOM 587 C C . ARG A 1 108 ? 21.896 40.265 12.693 1.00 54.60 87 ARG A C 1
ATOM 588 O O . ARG A 1 108 ? 21.064 39.362 12.454 1.00 45.90 87 ARG A O 1
ATOM 596 N N . THR A 1 109 ? 23.057 40.018 13.306 1.00 49.47 88 THR A N 1
ATOM 597 C CA . THR A 1 109 ? 23.415 38.633 13.709 1.00 44.03 88 THR A CA 1
ATOM 598 C C . THR A 1 109 ? 22.351 38.111 14.684 1.00 40.52 88 THR A C 1
ATOM 599 O O . THR A 1 109 ? 22.040 36.925 14.597 1.00 43.72 88 THR A O 1
ATOM 603 N N . ALA A 1 110 ? 21.780 38.932 15.574 1.00 37.78 89 ALA A N 1
ATOM 604 C CA . ALA A 1 110 ? 20.806 38.461 16.569 1.00 38.31 89 ALA A CA 1
ATOM 605 C C . ALA A 1 110 ? 19.626 37.754 15.849 1.00 42.78 89 ALA A C 1
ATOM 606 O O . ALA A 1 110 ? 19.335 36.568 16.171 1.00 40.76 89 ALA A O 1
ATOM 608 N N . ALA A 1 111 ? 18.983 38.441 14.904 1.00 44.99 90 ALA A N 1
ATOM 609 C CA . ALA A 1 111 ? 17.770 37.994 14.164 1.00 49.15 90 ALA A CA 1
ATOM 610 C C . ALA A 1 111 ? 18.091 36.785 13.276 1.00 42.71 90 ALA A C 1
ATOM 611 O O . ALA A 1 111 ? 17.309 35.833 13.259 1.00 47.90 90 ALA A O 1
ATOM 613 N N . SER A 1 112 ? 19.189 36.833 12.543 1.00 43.04 91 SER A N 1
ATOM 614 C CA . SER A 1 112 ? 19.624 35.741 11.656 1.00 44.37 91 SER A CA 1
ATOM 615 C C . SER A 1 112 ? 19.988 34.514 12.493 1.00 47.28 91 SER A C 1
ATOM 616 O O . SER A 1 112 ? 19.640 33.412 12.052 1.00 40.91 91 SER A O 1
ATOM 619 N N . THR A 1 113 ? 20.655 34.654 13.653 1.00 40.02 92 THR A N 1
ATOM 620 C CA . THR A 1 113 ? 20.981 33.453 14.461 1.00 38.64 92 THR A CA 1
ATOM 621 C C . THR A 1 113 ? 19.711 32.857 15.040 1.00 33.39 92 THR A C 1
ATOM 622 O O . THR A 1 113 ? 19.651 31.641 15.076 1.00 35.60 92 THR A O 1
ATOM 626 N N . GLU A 1 114 ? 18.743 33.660 15.475 1.00 31.93 93 GLU A N 1
ATOM 627 C CA . GLU A 1 114 ? 17.515 33.107 16.043 1.00 33.57 93 GLU A CA 1
ATOM 628 C C . GLU A 1 114 ? 16.821 32.303 14.927 1.00 36.07 93 GLU A C 1
ATOM 629 O O . GLU A 1 114 ? 16.321 31.206 15.221 1.00 32.38 93 GLU A O 1
ATOM 635 N N . LEU A 1 115 ? 16.873 32.792 13.690 1.00 38.24 94 LEU A N 1
ATOM 636 C CA . LEU A 1 115 ? 16.234 32.082 12.550 1.00 40.78 94 LEU A CA 1
ATOM 637 C C . LEU A 1 115 ? 16.919 30.735 12.326 1.00 36.94 94 LEU A C 1
ATOM 638 O O . LEU A 1 115 ? 16.218 29.746 12.216 1.00 36.77 94 LEU A O 1
ATOM 643 N N . MET A 1 116 ? 18.247 30.693 12.266 1.00 34.95 95 MET A N 1
ATOM 644 C CA . MET A 1 116 ? 18.964 29.420 12.053 1.00 35.45 95 MET A CA 1
ATOM 645 C C . MET A 1 116 ? 18.740 28.479 13.235 1.00 32.82 95 MET A C 1
ATOM 646 O O . MET A 1 116 ? 18.555 27.258 12.994 1.00 33.74 95 MET A O 1
ATOM 651 N N . LEU A 1 117 ? 18.677 28.977 14.475 1.00 33.53 96 LEU A N 1
ATOM 652 C CA . LEU A 1 117 ? 18.370 28.099 15.630 1.00 31.92 96 LEU A CA 1
ATOM 653 C C . LEU A 1 117 ? 16.965 27.514 15.437 1.00 33.25 96 LEU A C 1
ATOM 654 O O . LEU A 1 117 ? 16.794 26.327 15.747 1.00 31.33 96 LEU A O 1
ATOM 659 N N . ARG A 1 118 ? 15.989 28.338 15.003 1.00 29.55 97 ARG A N 1
ATOM 660 C CA . ARG A 1 118 ? 14.596 27.852 14.883 1.00 31.99 97 ARG A CA 1
ATOM 661 C C . ARG A 1 118 ? 14.539 26.825 13.728 1.00 34.41 97 ARG A C 1
ATOM 662 O O . ARG A 1 118 ? 13.979 25.760 13.937 1.00 35.49 97 ARG A O 1
ATOM 670 N N . GLN A 1 119 ? 15.140 27.110 12.590 1.00 31.83 98 GLN A N 1
ATOM 671 C CA . GLN A 1 119 ? 15.006 26.236 11.386 1.00 35.35 98 GLN A CA 1
ATOM 672 C C . GLN A 1 119 ? 15.707 24.894 11.602 1.00 37.46 98 GLN A C 1
ATOM 673 O O . GLN A 1 119 ? 15.123 23.853 11.128 1.00 34.72 98 GLN A O 1
ATOM 679 N N . SER A 1 120 ? 16.852 24.875 12.316 1.00 36.95 99 SER A N 1
ATOM 680 C CA . SER A 1 120 ? 17.739 23.677 12.402 1.00 38.76 99 SER A CA 1
ATOM 681 C C . SER A 1 120 ? 17.608 22.984 13.756 1.00 35.91 99 SER A C 1
ATOM 682 O O . SER A 1 120 ? 17.392 21.759 13.790 1.00 36.05 99 SER A O 1
ATOM 685 N N . LEU A 1 121 ? 17.655 23.734 14.852 1.00 34.03 100 LEU A N 1
ATOM 686 C CA . LEU A 1 121 ? 17.716 23.129 16.188 1.00 30.29 100 LEU A CA 1
ATOM 687 C C . LEU A 1 121 ? 16.334 22.923 16.787 1.00 30.29 100 LEU A C 1
ATOM 688 O O . LEU A 1 121 ? 16.086 21.818 17.312 1.00 32.11 100 LEU A O 1
ATOM 693 N N . PHE A 1 122 ? 15.461 23.933 16.768 1.00 32.75 101 PHE A N 1
ATOM 694 C CA . PHE A 1 122 ? 14.065 23.794 17.261 1.00 31.44 101 PHE A CA 1
ATOM 695 C C . PHE A 1 122 ? 13.394 22.596 16.527 1.00 31.08 101 PHE A C 1
ATOM 696 O O . PHE A 1 122 ? 12.778 21.753 17.174 1.00 32.72 101 PHE A O 1
ATOM 704 N N . SER A 1 123 ? 13.468 22.585 15.204 1.00 32.22 102 SER A N 1
ATOM 705 C CA . SER A 1 123 ? 12.919 21.514 14.324 1.00 33.07 102 SER A CA 1
ATOM 706 C C . SER A 1 123 ? 13.480 20.138 14.707 1.00 33.88 102 SER A C 1
ATOM 707 O O . SER A 1 123 ? 12.695 19.179 14.778 1.00 37.10 102 SER A O 1
ATOM 710 N N . SER A 1 124 ? 14.767 20.042 15.048 1.00 33.76 103 SER A N 1
ATOM 711 C CA . SER A 1 124 ? 15.475 18.778 15.334 1.00 30.54 103 SER A CA 1
ATOM 712 C C . SER A 1 124 ? 15.050 18.223 16.676 1.00 34.87 103 SER A C 1
ATOM 713 O O . SER A 1 124 ? 14.838 17.015 16.797 1.00 31.33 103 SER A O 1
ATOM 716 N N . VAL A 1 125 ? 14.819 19.082 17.661 1.00 33.87 104 VAL A N 1
ATOM 717 C CA . VAL A 1 125 ? 14.358 18.646 18.999 1.00 30.63 104 VAL A CA 1
ATOM 718 C C . VAL A 1 125 ? 12.926 18.069 18.913 1.00 28.50 104 VAL A C 1
ATOM 719 O O . VAL A 1 125 ? 12.667 17.012 19.523 1.00 36.66 104 VAL A O 1
ATOM 723 N N . ALA A 1 126 ? 12.030 18.755 18.253 1.00 32.32 105 ALA A N 1
ATOM 724 C CA . ALA A 1 126 ? 10.641 18.318 17.974 1.00 34.65 105 ALA A CA 1
ATOM 725 C C . ALA A 1 126 ? 10.670 17.005 17.143 1.00 35.80 105 ALA A C 1
ATOM 726 O O . ALA A 1 126 ? 9.971 16.076 17.480 1.00 40.04 105 ALA A O 1
ATOM 728 N N . ALA A 1 127 ? 11.481 16.943 16.096 1.00 34.26 106 ALA A N 1
ATOM 729 C CA . ALA A 1 127 ? 11.596 15.750 15.209 1.00 32.38 106 ALA A CA 1
ATOM 730 C C . ALA A 1 127 ? 12.047 14.569 16.049 1.00 31.94 106 ALA A C 1
ATOM 731 O O . ALA A 1 127 ? 11.459 13.457 15.882 1.00 36.02 106 ALA A O 1
ATOM 733 N N . ALA A 1 128 ? 12.928 14.757 17.017 1.00 32.74 107 ALA A N 1
ATOM 734 C CA . ALA A 1 128 ? 13.436 13.658 17.854 1.00 34.14 107 ALA A CA 1
ATOM 735 C C . ALA A 1 128 ? 12.301 13.085 18.702 1.00 42.77 107 ALA A C 1
ATOM 736 O O . ALA A 1 128 ? 12.354 11.878 19.051 1.00 40.42 107 ALA A O 1
ATOM 738 N N . HIS A 1 129 ? 11.354 13.921 19.111 1.00 42.84 108 HIS A N 1
ATOM 739 C CA . HIS A 1 129 ? 10.311 13.451 20.053 1.00 41.83 108 HIS A CA 1
ATOM 740 C C . HIS A 1 129 ? 9.307 12.597 19.256 1.00 31.98 108 HIS A C 1
ATOM 741 O O . HIS A 1 129 ? 8.959 11.543 19.728 1.00 39.75 108 HIS A O 1
ATOM 748 N N . VAL A 1 130 ? 8.904 13.056 18.091 1.00 35.52 109 VAL A N 1
ATOM 749 C CA . VAL A 1 130 ? 8.006 12.328 17.169 1.00 39.48 109 VAL A CA 1
ATOM 750 C C . VAL A 1 130 ? 8.678 11.012 16.750 1.00 46.30 109 VAL A C 1
ATOM 751 O O . VAL A 1 130 ? 7.975 9.977 16.721 1.00 41.98 109 VAL A O 1
ATOM 755 N N . PHE A 1 131 ? 9.994 11.014 16.493 1.00 38.98 110 PHE A N 1
ATOM 756 C CA . PHE A 1 131 ? 10.735 9.794 16.109 1.00 40.24 110 PHE A CA 1
ATOM 757 C C . PHE A 1 131 ? 10.644 8.817 17.280 1.00 43.86 110 PHE A C 1
ATOM 758 O O . PHE A 1 131 ? 10.421 7.631 17.104 1.00 42.00 110 PHE A O 1
ATOM 766 N N . SER A 1 132 ? 10.824 9.320 18.481 1.00 39.22 111 SER A N 1
ATOM 767 C CA . SER A 1 132 ? 10.864 8.493 19.701 1.00 43.96 111 SER A CA 1
ATOM 768 C C . SER A 1 132 ? 9.485 7.862 19.936 1.00 45.10 111 SER A C 1
ATOM 769 O O . SER A 1 132 ? 9.452 6.725 20.462 1.00 49.92 111 SER A O 1
ATOM 772 N N . THR A 1 133 ? 8.404 8.576 19.634 1.00 44.55 112 THR A N 1
ATOM 773 C CA . THR A 1 133 ? 7.043 8.121 20.025 1.00 51.73 112 THR A CA 1
ATOM 774 C C . THR A 1 133 ? 6.286 7.477 18.864 1.00 52.58 112 THR A C 1
ATOM 775 O O . THR A 1 133 ? 5.386 6.740 19.160 1.00 53.17 112 THR A O 1
ATOM 779 N N . GLN A 1 134 ? 6.580 7.809 17.611 1.00 45.60 113 GLN A N 1
ATOM 780 C CA . GLN A 1 134 ? 5.830 7.297 16.437 1.00 47.16 113 GLN A CA 1
ATOM 781 C C . GLN A 1 134 ? 6.737 6.511 15.484 1.00 48.90 113 GLN A C 1
ATOM 782 O O . GLN A 1 134 ? 6.293 6.187 14.383 1.00 52.11 113 GLN A O 1
ATOM 788 N N . GLY A 1 135 ? 7.988 6.275 15.860 1.00 49.43 114 GLY A N 1
ATOM 789 C CA . GLY A 1 135 ? 8.992 5.735 14.929 1.00 44.83 114 GLY A CA 1
ATOM 790 C C . GLY A 1 135 ? 8.936 4.222 14.878 1.00 46.73 114 GLY A C 1
ATOM 791 O O . GLY A 1 135 ? 8.767 3.619 15.944 1.00 44.56 114 GLY A O 1
ATOM 792 N N . GLU A 1 136 ? 9.222 3.633 13.713 1.00 49.13 115 GLU A N 1
ATOM 793 C CA . GLU A 1 136 ? 9.212 2.152 13.504 1.00 47.02 115 GLU A CA 1
ATOM 794 C C . GLU A 1 136 ? 10.540 1.549 13.994 1.00 50.39 115 GLU A C 1
ATOM 795 O O . GLU A 1 136 ? 11.552 2.249 13.990 1.00 47.12 115 GLU A O 1
ATOM 801 N N . LYS A 1 137 ? 10.567 0.271 14.383 1.00 47.50 116 LYS A N 1
ATOM 802 C CA . LYS A 1 137 ? 11.821 -0.455 14.720 1.00 55.60 116 LYS A CA 1
ATOM 803 C C . LYS A 1 137 ? 12.733 -0.386 13.486 1.00 45.34 116 LYS A C 1
ATOM 804 O O . LYS A 1 137 ? 12.212 -0.337 12.365 1.00 42.15 116 LYS A O 1
ATOM 810 N N . ASP A 1 138 ? 14.039 -0.309 13.694 1.00 45.15 117 ASP A N 1
ATOM 811 C CA . ASP A 1 138 ? 15.063 -0.126 12.632 1.00 48.32 117 ASP A CA 1
ATOM 812 C C . ASP A 1 138 ? 14.846 1.201 11.885 1.00 43.79 117 ASP A C 1
ATOM 813 O O . ASP A 1 138 ? 15.415 1.364 10.763 1.00 40.36 117 ASP A O 1
ATOM 818 N N . GLY A 1 139 ? 14.103 2.139 12.477 1.00 37.97 118 GLY A N 1
ATOM 819 C CA . GLY A 1 139 ? 13.787 3.434 11.850 1.00 41.74 118 GLY A CA 1
ATOM 820 C C . GLY A 1 139 ? 14.996 4.361 11.829 1.00 36.02 118 GLY A C 1
ATOM 821 O O . GLY A 1 139 ? 15.971 4.064 12.513 1.00 33.67 118 GLY A O 1
ATOM 822 N N . LEU A 1 140 ? 14.940 5.403 11.000 1.00 32.58 119 LEU A N 1
ATOM 823 C CA . LEU A 1 140 ? 16.059 6.369 10.856 1.00 31.72 119 LEU A CA 1
ATOM 824 C C . LEU A 1 140 ? 15.579 7.763 11.272 1.00 28.69 119 LEU A C 1
ATOM 825 O O . LEU A 1 140 ? 14.565 8.231 10.718 1.00 30.08 119 LEU A O 1
ATOM 830 N N . LEU A 1 141 ? 16.367 8.427 12.118 1.00 30.40 120 LEU A N 1
ATOM 831 C CA . LEU A 1 141 ? 16.255 9.884 12.313 1.00 29.55 120 LEU A CA 1
ATOM 832 C C . LEU A 1 141 ? 17.495 10.544 11.717 1.00 27.45 120 LEU A C 1
ATOM 833 O O . LEU A 1 141 ? 18.602 10.233 12.152 1.00 30.45 120 LEU A O 1
ATOM 838 N N . LEU A 1 142 ? 17.297 11.427 10.768 1.00 27.07 121 LEU A N 1
ATOM 839 C CA . LEU A 1 142 ? 18.414 12.067 10.095 1.00 28.41 121 LEU A CA 1
ATOM 840 C C . LEU A 1 142 ? 18.320 13.571 10.329 1.00 28.77 121 LEU A C 1
ATOM 841 O O . LEU A 1 142 ? 17.268 14.194 10.037 1.00 27.39 121 LEU A O 1
ATOM 846 N N . LEU A 1 143 ? 19.411 14.126 10.841 1.00 30.73 122 LEU A N 1
ATOM 847 C CA . LEU A 1 143 ? 19.523 15.573 11.117 1.00 31.49 122 LEU A CA 1
ATOM 848 C C . LEU A 1 143 ? 20.595 16.138 10.192 1.00 30.96 122 LEU A C 1
ATOM 849 O O . LEU A 1 143 ? 21.479 15.397 9.742 1.00 33.02 122 LEU A O 1
ATOM 854 N N . THR A 1 144 ? 20.516 17.431 9.932 1.00 30.90 123 THR A N 1
ATOM 855 C CA . THR A 1 144 ? 21.445 18.105 9.015 1.00 31.90 123 THR A CA 1
ATOM 856 C C . THR A 1 144 ? 22.338 19.046 9.824 1.00 35.92 123 THR A C 1
ATOM 857 O O . THR A 1 144 ? 21.824 20.063 10.302 1.00 32.79 123 THR A O 1
ATOM 861 N N . GLY A 1 145 ? 23.628 18.729 9.892 1.00 36.63 124 GLY A N 1
ATOM 862 C CA . GLY A 1 145 ? 24.691 19.614 10.392 1.00 31.02 124 GLY A CA 1
ATOM 863 C C . GLY A 1 145 ? 25.415 20.349 9.291 1.00 30.17 124 GLY A C 1
ATOM 864 O O . GLY A 1 145 ? 24.778 20.701 8.295 1.00 32.91 124 GLY A O 1
ATOM 865 N N . AL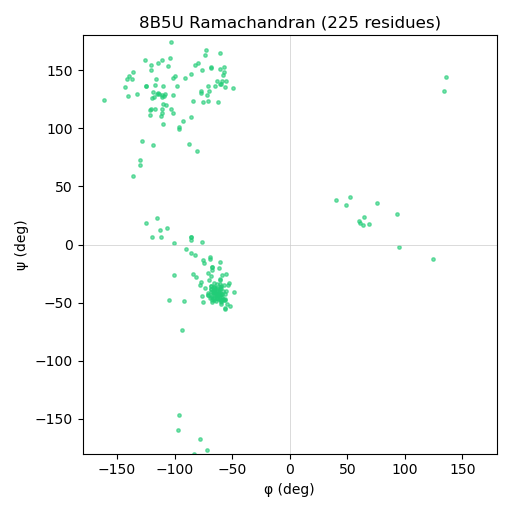A A 1 146 ? 26.711 20.585 9.487 1.00 29.05 125 ALA A N 1
ATOM 866 C CA . ALA A 1 146 ? 27.600 21.343 8.592 1.00 30.02 125 ALA A CA 1
ATOM 867 C C . ALA A 1 146 ? 29.030 20.962 8.952 1.00 35.06 125 ALA A C 1
ATOM 868 O O . ALA A 1 146 ? 29.394 21.028 10.122 1.00 30.59 125 ALA A O 1
ATOM 870 N N . ALA A 1 147 ? 29.806 20.487 7.987 1.00 30.15 126 ALA A N 1
ATOM 871 C CA . ALA A 1 147 ? 31.232 20.201 8.197 1.00 33.34 126 ALA A CA 1
ATOM 872 C C . ALA A 1 147 ? 31.874 21.469 8.767 1.00 31.21 126 ALA A C 1
ATOM 873 O O . ALA A 1 147 ? 32.781 21.314 9.570 1.00 34.51 126 ALA A O 1
ATOM 875 N N . ALA A 1 148 ? 31.451 22.660 8.366 1.00 34.76 127 ALA A N 1
ATOM 876 C CA . ALA A 1 148 ? 32.180 23.879 8.770 1.00 39.36 127 ALA A CA 1
ATOM 877 C C . ALA A 1 148 ? 32.022 24.089 10.292 1.00 38.60 127 ALA A C 1
ATOM 878 O O . ALA A 1 148 ? 32.865 24.781 10.863 1.00 36.84 127 ALA A O 1
ATOM 880 N N . ALA A 1 149 ? 31.020 23.486 10.935 1.00 32.65 128 ALA A N 1
ATOM 881 C CA . ALA A 1 149 ? 30.714 23.678 12.372 1.00 33.83 128 ALA A CA 1
ATOM 882 C C . ALA A 1 149 ? 31.542 22.721 13.219 1.00 34.22 128 ALA A C 1
ATOM 883 O O . ALA A 1 149 ? 31.351 22.706 14.464 1.00 38.34 128 ALA A O 1
ATOM 885 N N . LEU A 1 150 ? 32.432 21.942 12.605 1.00 35.70 129 LEU A N 1
ATOM 886 C CA . LEU A 1 150 ? 33.376 21.091 13.352 1.00 39.61 129 LEU A CA 1
ATOM 887 C C . LEU A 1 150 ? 34.483 21.970 13.967 1.00 40.72 129 LEU A C 1
ATOM 888 O O . LEU A 1 150 ? 35.134 21.450 14.842 1.00 43.87 129 LEU A O 1
ATOM 893 N N . SER A 1 151 ? 34.635 23.203 13.505 1.00 40.83 130 SER A N 1
ATOM 894 C CA . SER A 1 151 ? 35.652 24.225 13.899 1.00 43.67 130 SER A CA 1
ATOM 895 C C . SER A 1 151 ? 34.920 25.478 14.290 1.00 38.79 130 SER A C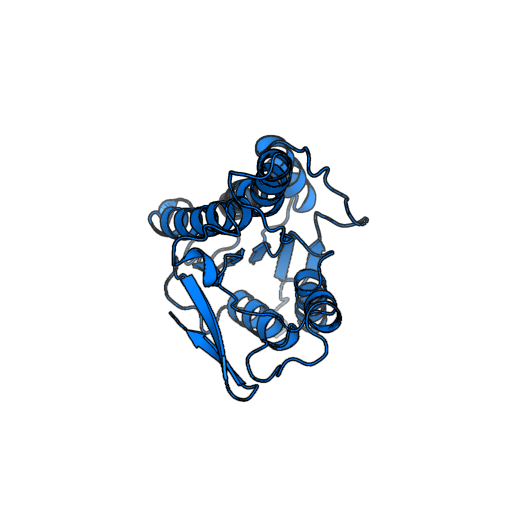 1
ATOM 896 O O . SER A 1 151 ? 33.872 25.703 13.717 1.00 35.38 130 SER A O 1
ATOM 899 N N . PRO A 1 152 ? 35.518 26.404 15.087 1.00 38.21 131 PRO A N 1
ATOM 900 C CA . PRO A 1 152 ? 34.887 27.689 15.360 1.00 42.18 131 PRO A CA 1
ATOM 901 C C . PRO A 1 152 ? 34.595 28.424 14.045 1.00 37.03 131 PRO A C 1
ATOM 902 O O . PRO A 1 152 ? 35.374 28.272 13.157 1.00 43.07 131 PRO A O 1
ATOM 906 N N . THR A 1 153 ? 33.529 29.221 13.998 1.00 35.75 132 THR A N 1
ATOM 907 C CA . THR A 1 153 ? 33.014 29.929 12.792 1.00 35.63 132 THR A CA 1
ATOM 908 C C . THR A 1 153 ? 32.798 31.393 13.126 1.00 34.70 132 THR A C 1
ATOM 909 O O . THR A 1 153 ? 31.658 31.872 13.234 1.00 32.92 132 THR A O 1
ATOM 913 N N . PRO A 1 154 ? 33.887 32.189 13.277 1.00 38.41 133 PRO A N 1
ATOM 914 C CA . PRO A 1 154 ? 33.751 33.609 13.634 1.00 39.87 133 PRO A CA 1
ATOM 915 C C . PRO A 1 154 ? 32.900 34.472 12.684 1.00 37.81 133 PRO A C 1
ATOM 916 O O . PRO A 1 154 ? 32.160 35.353 13.149 1.00 39.17 133 PRO A O 1
ATOM 920 N N . GLY A 1 155 ? 32.960 34.180 11.397 1.00 44.55 134 GLY A N 1
ATOM 921 C CA . GLY A 1 155 ? 32.221 34.951 10.381 1.00 47.61 134 GLY A CA 1
ATOM 922 C C . GLY A 1 155 ? 30.831 34.395 10.129 1.00 51.69 134 GLY A C 1
ATOM 923 O O . GLY A 1 155 ? 30.071 35.020 9.344 1.00 46.28 134 GLY A O 1
ATOM 924 N N . MET A 1 156 ? 30.483 33.272 10.766 1.00 47.57 135 MET A N 1
ATOM 925 C CA . MET A 1 156 ? 29.145 32.642 10.609 1.00 46.26 135 MET A CA 1
ATOM 926 C C . MET A 1 156 ? 28.643 32.230 11.984 1.00 43.27 135 MET A C 1
ATOM 927 O O . MET A 1 156 ? 28.374 31.032 12.156 1.00 38.33 135 MET A O 1
ATOM 932 N N . ILE A 1 157 ? 28.513 33.165 12.907 1.00 41.59 136 ILE A N 1
ATOM 933 C CA . ILE A 1 157 ? 28.245 32.863 14.335 1.00 42.22 136 ILE A CA 1
ATOM 934 C C . ILE A 1 157 ? 26.979 32.012 14.453 1.00 42.24 136 ILE A C 1
ATOM 935 O O . ILE A 1 157 ? 27.073 30.908 15.045 1.00 38.20 136 ILE A O 1
ATOM 940 N N . GLY A 1 158 ? 25.867 32.496 13.898 1.00 39.65 137 GLY A N 1
ATOM 941 C CA . GLY A 1 158 ? 24.537 31.875 14.042 1.00 40.96 137 GLY A CA 1
ATOM 942 C C . GLY A 1 158 ? 24.504 30.479 13.457 1.00 38.45 137 GLY A C 1
ATOM 943 O O . GLY A 1 158 ? 23.990 29.540 14.096 1.00 37.97 137 GLY A O 1
ATOM 944 N N . TYR A 1 159 ? 25.042 30.353 12.263 1.00 36.44 138 TYR A N 1
ATOM 945 C CA . TYR A 1 159 ? 25.002 29.108 11.476 1.00 37.20 138 TYR A CA 1
ATOM 946 C C . TYR A 1 159 ? 25.878 28.046 12.113 1.00 34.41 138 TYR A C 1
ATOM 947 O O . TYR A 1 159 ? 25.428 26.895 12.212 1.00 34.28 138 TYR A O 1
ATOM 956 N N . GLY A 1 160 ? 27.097 28.411 12.508 1.00 30.33 139 GLY A N 1
ATOM 957 C CA . GLY A 1 160 ? 28.029 27.488 13.169 1.00 29.03 139 GLY A CA 1
ATOM 958 C C . GLY A 1 160 ? 27.452 27.032 14.508 1.00 27.85 139 GLY A C 1
ATOM 959 O O . GLY A 1 160 ? 27.544 25.837 14.824 1.00 28.93 139 GLY A O 1
ATOM 960 N N . THR A 1 161 ? 26.873 27.946 15.276 1.00 29.84 140 THR A N 1
ATOM 961 C CA . THR A 1 161 ? 26.332 27.639 16.616 1.00 30.52 140 THR A CA 1
ATOM 962 C C . THR A 1 161 ? 25.121 26.712 16.460 1.00 30.68 140 THR A C 1
ATOM 963 O O . THR A 1 161 ? 25.073 25.697 17.125 1.00 27.53 140 THR A O 1
ATOM 967 N N . ALA A 1 162 ? 24.224 26.995 15.510 1.00 28.16 141 ALA A N 1
ATOM 968 C CA . ALA A 1 162 ? 23.025 26.169 15.306 1.00 26.84 141 ALA A CA 1
ATOM 969 C C . ALA A 1 162 ? 23.436 24.769 14.882 1.00 27.33 141 ALA A C 1
ATOM 970 O O . ALA A 1 162 ? 22.875 23.804 15.402 1.00 29.28 141 ALA A O 1
ATOM 972 N N . LYS A 1 163 ? 24.401 24.636 13.980 1.00 27.97 142 LYS A N 1
ATOM 973 C CA . LYS A 1 163 ? 24.742 23.309 13.423 1.00 29.06 142 LYS A CA 1
ATOM 974 C C . LYS A 1 163 ? 25.590 22.546 14.431 1.00 30.58 142 LYS A C 1
ATOM 975 O O . LYS A 1 163 ? 25.387 21.342 14.582 1.00 31.00 142 LYS A O 1
ATOM 981 N N . SER A 1 164 ? 26.454 23.241 15.177 1.00 29.21 143 SER A N 1
ATOM 982 C CA . SER A 1 164 ? 27.233 22.600 16.273 1.00 29.66 143 SER A CA 1
ATOM 983 C C . SER A 1 164 ? 26.251 21.934 17.261 1.00 24.89 143 SER A C 1
ATOM 984 O O . SER A 1 164 ? 26.458 20.824 17.774 1.00 26.30 143 SER A O 1
ATOM 987 N N . ALA A 1 165 ? 25.191 22.637 17.555 1.00 28.38 144 ALA A N 1
ATOM 988 C CA . ALA A 1 165 ? 24.153 22.165 18.479 1.00 28.52 144 ALA A CA 1
ATOM 989 C C . ALA A 1 165 ? 23.452 20.931 17.915 1.00 27.93 144 ALA A C 1
ATOM 990 O O . ALA A 1 165 ? 23.213 19.992 18.690 1.00 27.99 144 ALA A O 1
ATOM 992 N N . VAL A 1 166 ? 23.141 20.933 16.623 1.00 28.77 145 VAL A N 1
ATOM 993 C CA . VAL A 1 166 ? 22.550 19.743 15.949 1.00 28.63 145 VAL A CA 1
ATOM 994 C C . VAL A 1 166 ? 23.512 18.547 16.100 1.00 26.30 145 VAL A C 1
ATOM 995 O O . VAL A 1 166 ? 23.073 17.475 16.394 1.00 29.07 145 VAL A O 1
ATOM 999 N N . HIS A 1 167 ? 24.793 18.742 15.886 1.00 25.67 146 HIS A N 1
ATOM 1000 C CA . HIS A 1 167 ? 25.775 17.644 16.012 1.00 28.12 146 HIS A CA 1
ATOM 1001 C C . HIS A 1 167 ? 25.710 17.084 17.436 1.00 30.33 146 HIS A C 1
ATOM 1002 O O . HIS A 1 167 ? 25.682 15.868 17.585 1.00 28.07 146 HIS A O 1
ATOM 1009 N N . PHE A 1 168 ? 25.707 17.965 18.447 1.00 28.54 147 PHE A N 1
ATOM 1010 C CA . PHE A 1 168 ? 25.666 17.546 19.870 1.00 28.71 147 PHE A CA 1
ATOM 1011 C C . PHE A 1 168 ? 24.360 16.805 20.151 1.00 24.97 147 PHE A C 1
ATOM 1012 O O . PHE A 1 168 ? 24.374 15.758 20.845 1.00 28.79 147 PHE A O 1
ATOM 1020 N N . LEU A 1 169 ? 23.250 17.329 19.650 1.00 27.29 148 LEU A N 1
ATOM 1021 C CA . LEU A 1 169 ? 21.908 16.741 19.836 1.00 29.88 148 LEU A CA 1
ATOM 1022 C C . LEU A 1 169 ? 21.871 15.321 19.241 1.00 33.25 148 LEU A C 1
ATOM 1023 O O . LEU A 1 169 ? 21.441 14.363 19.932 1.00 31.59 148 LEU A O 1
ATOM 1028 N N . CYS A 1 170 ? 22.444 15.160 18.058 1.00 30.52 149 CYS A N 1
ATOM 1029 C CA . CYS A 1 170 ? 22.544 13.830 17.411 1.00 30.94 149 CYS A CA 1
ATOM 1030 C C . CYS A 1 170 ? 23.337 12.873 18.321 1.00 30.02 149 CYS A C 1
ATOM 1031 O O . CYS A 1 170 ? 22.849 11.762 18.582 1.00 32.19 149 CYS A O 1
ATOM 1034 N N . GLN A 1 171 ? 24.517 13.241 18.791 1.00 31.41 150 GLN A N 1
ATOM 1035 C CA . GLN A 1 171 ? 25.325 12.369 19.675 1.00 32.37 150 GLN A CA 1
ATOM 1036 C C . GLN A 1 171 ? 24.566 12.050 20.968 1.00 33.91 150 GLN A C 1
ATOM 1037 O O . GLN A 1 171 ? 24.617 10.879 21.429 1.00 34.47 150 GLN A O 1
ATOM 1043 N N . SER A 1 172 ? 23.840 13.021 21.506 1.00 30.07 151 SER A N 1
ATOM 1044 C CA . SER A 1 172 ? 23.146 12.857 22.798 1.00 30.20 151 SER A CA 1
ATOM 1045 C C . SER A 1 172 ? 21.961 11.898 22.682 1.00 31.47 151 SER A C 1
ATOM 1046 O O . SER A 1 172 ? 21.782 11.073 23.610 1.00 38.70 151 SER A O 1
ATOM 1049 N N . ILE A 1 173 ? 21.167 12.024 21.620 1.00 34.88 152 ILE A N 1
ATOM 1050 C CA . ILE A 1 173 ? 20.009 11.137 21.299 1.00 37.30 152 ILE A CA 1
ATOM 1051 C C . ILE A 1 173 ? 20.546 9.720 21.153 1.00 40.14 152 ILE A C 1
ATOM 1052 O O . ILE A 1 173 ? 19.990 8.813 21.765 1.00 40.49 152 ILE A O 1
ATOM 1057 N N . ALA A 1 174 ? 21.609 9.538 20.370 1.00 43.97 153 ALA A N 1
ATOM 1058 C CA . ALA A 1 174 ? 22.202 8.206 20.106 1.00 44.48 153 ALA A CA 1
ATOM 1059 C C . ALA A 1 174 ? 22.675 7.562 21.410 1.00 50.21 153 ALA A C 1
ATOM 1060 O O . ALA A 1 174 ? 22.706 6.340 21.470 1.00 45.08 153 ALA A O 1
ATOM 1062 N N . ALA A 1 175 ? 23.083 8.347 22.396 1.00 39.92 154 ALA A N 1
ATOM 1063 C CA . ALA A 1 175 ? 23.804 7.833 23.577 1.00 43.41 154 ALA A CA 1
ATOM 1064 C C . ALA A 1 175 ? 22.840 7.110 24.524 1.00 44.44 154 ALA A C 1
ATOM 1065 O O . ALA A 1 175 ? 23.380 6.428 25.381 1.00 51.27 154 ALA A O 1
ATOM 1067 N N . ASP A 1 176 ? 21.508 7.229 24.379 1.00 46.76 155 ASP A N 1
ATOM 1068 C CA . ASP A 1 176 ? 20.524 6.385 25.143 1.00 50.24 155 ASP A CA 1
ATOM 1069 C C . ASP A 1 176 ? 19.506 5.725 24.208 1.00 45.91 155 ASP A C 1
ATOM 1070 O O . ASP A 1 176 ? 18.410 6.258 23.918 1.00 45.37 155 ASP A O 1
ATOM 1075 N N . PRO A 1 177 ? 19.846 4.520 23.703 1.00 47.04 156 PRO A N 1
ATOM 1076 C CA . PRO A 1 177 ? 18.986 3.841 22.728 1.00 50.39 156 PRO A CA 1
ATOM 1077 C C . PRO A 1 177 ? 17.648 3.391 23.317 1.00 49.58 156 PRO A C 1
ATOM 1078 O O . PRO A 1 177 ? 16.729 3.155 22.571 1.00 48.60 156 PRO A O 1
ATOM 1082 N N . SER A 1 178 ? 17.546 3.275 24.643 1.00 51.47 157 SER A N 1
ATOM 1083 C CA . SER A 1 178 ? 16.298 2.814 25.314 1.00 54.31 157 SER A CA 1
ATOM 1084 C C . SER A 1 178 ? 15.102 3.735 25.018 1.00 55.32 157 SER A C 1
ATOM 1085 O O . SER A 1 178 ? 13.982 3.319 25.290 1.00 63.33 157 SER A O 1
ATOM 1088 N N . VAL A 1 179 ? 15.280 4.945 24.502 1.00 52.55 158 VAL A N 1
ATOM 1089 C CA . VAL A 1 179 ? 14.110 5.835 24.267 1.00 56.94 158 VAL A CA 1
ATOM 1090 C C . VAL A 1 179 ? 13.915 6.000 22.771 1.00 54.04 158 VAL A C 1
ATOM 1091 O O . VAL A 1 179 ? 13.010 6.765 22.377 1.00 51.90 158 VAL A O 1
ATOM 1095 N N . LEU A 1 180 ? 14.687 5.265 21.971 1.00 49.30 159 LEU A N 1
ATOM 1096 C CA . LEU A 1 180 ? 14.416 5.142 20.515 1.00 54.81 159 LEU A CA 1
ATOM 1097 C C . LEU A 1 180 ? 13.784 3.773 20.224 1.00 48.57 159 LEU A C 1
ATOM 1098 O O . LEU A 1 180 ? 13.936 2.862 21.027 1.00 43.43 159 LEU A O 1
ATOM 1103 N N . PRO A 1 181 ? 13.094 3.601 19.072 1.00 47.06 160 PRO A N 1
ATOM 1104 C CA . PRO A 1 181 ? 12.618 2.292 18.630 1.00 45.45 160 PRO A CA 1
ATOM 1105 C C . PRO A 1 181 ? 13.779 1.299 18.515 1.00 48.58 160 PRO A C 1
ATOM 1106 O O . PRO A 1 181 ? 14.937 1.691 18.343 1.00 40.53 160 PRO A O 1
ATOM 1110 N N . THR A 1 182 ? 13.496 -0.004 18.684 1.00 51.42 161 THR A N 1
ATOM 1111 C CA . THR A 1 182 ? 14.562 -1.043 18.657 1.00 47.99 161 THR A CA 1
ATOM 1112 C C . THR A 1 182 ? 15.317 -0.946 17.329 1.00 40.25 161 THR A C 1
ATOM 1113 O O . THR A 1 182 ? 14.635 -0.798 16.287 1.00 46.38 161 THR A O 1
ATOM 1117 N N . ASP A 1 183 ? 16.650 -1.017 17.389 1.00 43.86 162 ASP A N 1
ATOM 1118 C CA . ASP A 1 183 ? 17.575 -0.972 16.217 1.00 50.10 162 ASP A CA 1
ATOM 1119 C C . ASP A 1 183 ? 17.440 0.349 15.426 1.00 45.78 162 ASP A C 1
ATOM 1120 O O . ASP A 1 183 ? 17.845 0.406 14.252 1.00 45.94 162 ASP A O 1
ATOM 1125 N N . ALA A 1 184 ? 16.898 1.389 16.048 1.00 42.65 163 ALA A N 1
ATOM 1126 C CA . ALA A 1 184 ? 16.881 2.749 15.502 1.00 42.00 163 ALA A CA 1
ATOM 1127 C C . ALA A 1 184 ? 18.316 3.234 15.304 1.00 36.52 163 ALA A C 1
ATOM 1128 O O . ALA A 1 184 ? 19.225 2.939 16.095 1.00 37.82 163 ALA A O 1
ATOM 1130 N N . SER A 1 185 ? 18.464 4.102 14.322 1.00 36.52 164 SER A N 1
ATOM 1131 C CA . SER A 1 185 ? 19.712 4.816 14.015 1.00 36.49 164 SER A CA 1
ATOM 1132 C C . SER A 1 185 ? 19.406 6.329 14.009 1.00 33.99 164 SER A C 1
ATOM 1133 O O . SER A 1 185 ? 18.363 6.724 13.448 1.00 32.95 164 SER A O 1
ATOM 1136 N N . VAL A 1 186 ? 20.276 7.126 14.623 1.00 34.37 165 VAL A N 1
ATOM 1137 C CA . VAL A 1 186 ? 20.299 8.597 14.450 1.00 34.23 165 VAL A CA 1
ATOM 1138 C C . VAL A 1 186 ? 21.607 8.984 13.769 1.00 30.21 165 VAL A C 1
ATOM 1139 O O . VAL A 1 186 ? 22.638 8.511 14.123 1.00 32.69 165 VAL A O 1
ATOM 1143 N N . LEU A 1 187 ? 21.506 9.783 12.731 1.00 28.21 166 LEU A N 1
ATOM 1144 C CA . LEU A 1 187 ? 22.689 10.220 11.944 1.00 30.75 166 LEU A CA 1
ATOM 1145 C C . LEU A 1 187 ? 22.534 11.699 11.682 1.00 28.10 166 LEU A C 1
ATOM 1146 O O . LEU A 1 187 ? 21.379 12.146 11.522 1.00 31.86 166 LEU A O 1
ATOM 1151 N N . ALA A 1 188 ? 23.650 12.406 11.606 1.00 28.36 167 ALA A N 1
ATOM 1152 C CA . ALA A 1 188 ? 23.670 13.792 11.109 1.00 31.14 167 ALA A CA 1
ATOM 1153 C C . ALA A 1 188 ? 24.520 13.809 9.849 1.00 30.12 167 ALA A C 1
ATOM 1154 O O . ALA A 1 188 ? 25.597 13.225 9.873 1.00 30.78 167 ALA A O 1
ATOM 1156 N N . ILE A 1 189 ? 24.077 14.521 8.828 1.00 30.46 168 ILE A N 1
ATOM 1157 C CA . ILE A 1 189 ? 24.894 14.703 7.612 1.00 29.21 168 ILE A CA 1
ATOM 1158 C C . ILE A 1 189 ? 25.569 16.064 7.754 1.00 29.71 168 ILE A C 1
ATOM 1159 O O . ILE A 1 189 ? 24.938 17.050 8.137 1.00 29.49 168 ILE A O 1
ATOM 1164 N N . LEU A 1 190 ? 26.839 16.090 7.425 1.00 28.39 169 LEU A N 1
ATOM 1165 C CA . LEU A 1 190 ? 27.682 17.299 7.507 1.00 27.60 169 LEU A CA 1
ATOM 1166 C C . LEU A 1 190 ? 28.171 17.606 6.092 1.00 29.79 169 LEU A C 1
ATOM 1167 O O . LEU A 1 190 ? 29.263 17.222 5.721 1.00 29.63 169 LEU A O 1
ATOM 1172 N N . PRO A 1 191 ? 27.390 18.331 5.276 1.00 32.11 170 PRO A N 1
ATOM 1173 C CA . PRO A 1 191 ? 27.855 18.785 3.974 1.00 35.27 170 PRO A CA 1
ATOM 1174 C C . PRO A 1 191 ? 28.950 19.830 4.117 1.00 39.48 170 PRO A C 1
ATOM 1175 O O . PRO A 1 191 ? 29.005 20.580 5.131 1.00 30.48 170 PRO A O 1
ATOM 1179 N N . THR A 1 192 ? 29.795 19.899 3.109 1.00 31.26 171 THR A N 1
ATOM 1180 C CA . THR A 1 192 ? 30.758 21.012 2.946 1.00 36.00 171 THR A CA 1
ATOM 1181 C C . THR A 1 192 ? 30.112 22.049 2.046 1.00 37.70 171 THR A C 1
ATOM 1182 O O . THR A 1 192 ? 29.735 23.131 2.539 1.00 41.45 171 THR A O 1
ATOM 1186 N N . ILE A 1 193 ? 30.019 21.769 0.747 1.00 33.65 172 ILE A N 1
ATOM 1187 C CA . ILE A 1 193 ? 29.344 22.657 -0.235 1.00 30.73 172 ILE A CA 1
ATOM 1188 C C . ILE A 1 193 ? 28.404 21.778 -1.093 1.00 36.14 172 ILE A C 1
ATOM 1189 O O . ILE A 1 193 ? 28.888 20.771 -1.656 1.00 34.37 172 ILE A O 1
ATOM 1194 N N . LEU A 1 194 ? 27.153 22.171 -1.221 1.00 33.90 173 LEU A N 1
ATOM 1195 C CA . LEU A 1 194 ? 26.138 21.467 -2.041 1.00 36.79 173 LEU A CA 1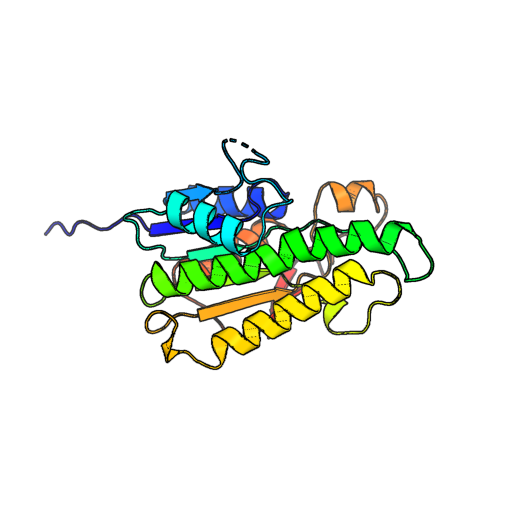
ATOM 1196 C C . LEU A 1 194 ? 25.997 22.236 -3.346 1.00 36.94 173 LEU A C 1
ATOM 1197 O O . LEU A 1 194 ? 26.013 23.462 -3.304 1.00 35.43 173 LEU A O 1
ATOM 1202 N N . ASP A 1 195 ? 25.794 21.526 -4.452 1.00 33.95 174 ASP A N 1
ATOM 1203 C CA . ASP A 1 195 ? 25.590 22.156 -5.773 1.00 35.99 174 ASP A CA 1
ATOM 1204 C C . ASP A 1 195 ? 24.131 22.614 -5.872 1.00 38.72 174 ASP A C 1
ATOM 1205 O O . ASP A 1 195 ? 23.296 21.866 -6.379 1.00 38.50 174 ASP A O 1
ATOM 1210 N N . THR A 1 196 ? 23.828 23.760 -5.289 1.00 40.79 175 THR A N 1
ATOM 1211 C CA . THR A 1 196 ? 22.484 24.392 -5.275 1.00 43.60 175 THR A CA 1
ATOM 1212 C C . THR A 1 196 ? 22.460 25.592 -6.224 1.00 49.13 175 THR A C 1
ATOM 1213 O O . THR A 1 196 ? 23.504 26.182 -6.505 1.00 46.66 175 THR A O 1
ATOM 1217 N N . PRO A 1 197 ? 21.280 25.966 -6.768 1.00 50.66 176 PRO A N 1
ATOM 1218 C CA . PRO A 1 197 ? 21.134 27.227 -7.521 1.00 56.78 176 PRO A CA 1
ATOM 1219 C C . PRO A 1 197 ? 21.714 28.468 -6.809 1.00 55.92 176 PRO A C 1
ATOM 1220 O O . PRO A 1 197 ? 22.408 29.237 -7.455 1.00 61.10 176 PRO A O 1
ATOM 1224 N N . GLY A 1 198 ? 21.508 28.582 -5.494 1.00 48.51 177 GLY A N 1
ATOM 1225 C CA . GLY A 1 198 ? 22.077 29.653 -4.654 1.00 51.09 177 GLY A CA 1
ATOM 1226 C C . GLY A 1 198 ? 23.590 29.689 -4.740 1.00 55.24 177 GLY A C 1
ATOM 1227 O O . GLY A 1 198 ? 24.158 30.772 -4.954 1.00 47.44 177 GLY A O 1
ATOM 1228 N N . ASN A 1 199 ? 24.232 28.527 -4.602 1.00 49.56 178 ASN A N 1
ATOM 1229 C CA . ASN A 1 199 ? 25.708 28.431 -4.662 1.00 48.82 178 ASN A CA 1
ATOM 1230 C C . ASN A 1 199 ? 26.207 28.792 -6.056 1.00 46.69 178 ASN A C 1
ATOM 1231 O O . ASN A 1 199 ? 27.226 29.494 -6.096 1.00 51.57 178 ASN A O 1
ATOM 1236 N N . ARG A 1 200 ? 25.528 28.364 -7.114 1.00 44.81 179 ARG A N 1
ATOM 1237 C CA . ARG A 1 200 ? 25.880 28.683 -8.518 1.00 52.08 179 ARG A CA 1
ATOM 1238 C C . ARG A 1 200 ? 25.866 30.200 -8.751 1.00 64.56 179 ARG A C 1
ATOM 1239 O O . ARG A 1 200 ? 26.841 30.696 -9.340 1.00 61.34 179 ARG A O 1
ATOM 1247 N N . SER A 1 201 ? 24.809 30.908 -8.338 1.00 62.61 180 SER A N 1
ATOM 1248 C CA . SER A 1 201 ? 24.652 32.357 -8.631 1.00 61.45 180 SER A CA 1
ATOM 1249 C C . SER A 1 201 ? 25.559 33.179 -7.699 1.00 52.60 180 SER A C 1
ATOM 1250 O O . SER A 1 201 ? 26.080 34.192 -8.168 1.00 62.50 180 SER A O 1
ATOM 1253 N N . ALA A 1 202 ? 25.813 32.734 -6.462 1.00 49.75 181 ALA A N 1
ATOM 1254 C CA . ALA A 1 202 ? 26.767 33.361 -5.505 1.00 52.44 181 ALA A CA 1
ATOM 1255 C C . ALA A 1 202 ? 28.225 33.247 -5.995 1.00 62.95 181 ALA A C 1
ATOM 1256 O O . ALA A 1 202 ? 28.993 34.192 -5.800 1.00 61.97 181 ALA A O 1
ATOM 1258 N N . MET A 1 203 ? 28.621 32.107 -6.557 1.00 55.54 182 MET A N 1
ATOM 1259 C CA . MET A 1 203 ? 30.033 31.809 -6.931 1.00 53.24 182 MET A CA 1
ATOM 1260 C C . MET A 1 203 ? 30.012 31.313 -8.366 1.00 47.99 182 MET A C 1
ATOM 1261 O O . MET A 1 203 ? 30.251 30.144 -8.614 1.00 48.31 182 MET A O 1
ATOM 1266 N N . PRO A 1 204 ? 29.692 32.174 -9.355 1.00 55.73 183 PRO A N 1
ATOM 1267 C CA . PRO A 1 204 ? 29.384 31.684 -10.690 1.00 52.37 183 PRO A CA 1
ATOM 1268 C C . PRO A 1 204 ? 30.630 31.407 -11.553 1.00 55.57 183 PRO A C 1
ATOM 1269 O O . PRO A 1 204 ? 30.467 30.807 -12.582 1.00 51.11 183 PRO A O 1
ATOM 1273 N N . HIS A 1 205 ? 31.844 31.782 -11.140 1.00 57.98 184 HIS A N 1
ATOM 1274 C CA . HIS A 1 205 ? 33.066 31.354 -11.898 1.00 60.26 184 HIS A CA 1
ATOM 1275 C C . HIS A 1 205 ? 33.943 30.381 -11.077 1.00 55.91 184 HIS A C 1
ATOM 1276 O O . HIS A 1 205 ? 35.086 30.103 -11.523 1.00 54.43 184 HIS A O 1
ATOM 1283 N N . ALA A 1 206 ? 33.460 29.828 -9.955 1.00 42.51 185 ALA A N 1
ATOM 1284 C CA . ALA A 1 206 ? 34.236 28.869 -9.144 1.00 43.38 185 ALA A CA 1
ATOM 1285 C C . ALA A 1 206 ? 34.178 27.463 -9.773 1.00 41.67 185 ALA A C 1
ATOM 1286 O O . ALA A 1 206 ? 33.234 27.111 -10.521 1.00 44.43 185 ALA A O 1
ATOM 1288 N N . ASP A 1 207 ? 35.186 26.686 -9.447 1.00 42.11 186 ASP A N 1
ATOM 1289 C CA . ASP A 1 207 ? 35.248 25.237 -9.732 1.00 45.49 186 ASP A CA 1
ATOM 1290 C C . ASP A 1 207 ? 34.247 24.508 -8.837 1.00 45.59 186 ASP A C 1
ATOM 1291 O O . ASP A 1 207 ? 34.283 24.726 -7.597 1.00 47.31 186 ASP A O 1
ATOM 1296 N N . ARG A 1 208 ? 33.449 23.629 -9.436 1.00 39.97 187 ARG A N 1
ATOM 1297 C CA . ARG A 1 208 ? 32.368 22.881 -8.759 1.00 41.93 187 ARG A CA 1
ATOM 1298 C C . ARG A 1 208 ? 32.759 21.425 -8.566 1.00 39.71 187 ARG A C 1
ATOM 1299 O O . ARG A 1 208 ? 31.884 20.634 -8.160 1.00 35.58 187 ARG A O 1
ATOM 1307 N N . SER A 1 209 ? 34.036 21.108 -8.735 1.00 37.73 188 SER A N 1
ATOM 1308 C CA . SER A 1 209 ? 34.529 19.714 -8.630 1.00 42.77 188 SER A CA 1
ATOM 1309 C C . SER A 1 209 ? 34.412 19.226 -7.171 1.00 42.52 188 SER A C 1
ATOM 1310 O O . SER A 1 209 ? 34.427 17.977 -6.974 1.00 37.57 188 SER A O 1
ATOM 1313 N N . THR A 1 210 ? 34.348 20.132 -6.170 1.00 39.24 189 THR A N 1
ATOM 1314 C CA . THR A 1 210 ? 34.128 19.715 -4.752 1.00 36.05 189 THR A CA 1
ATOM 1315 C C . THR A 1 210 ? 32.663 19.922 -4.322 1.00 41.16 189 THR A C 1
ATOM 1316 O O . THR A 1 210 ? 32.413 19.651 -3.139 1.00 36.93 189 THR A O 1
ATOM 1320 N N . TRP A 1 211 ? 31.747 20.402 -5.178 1.00 39.63 190 TRP A N 1
ATOM 1321 C CA . TRP A 1 211 ? 30.319 20.657 -4.804 1.00 35.70 190 TRP A CA 1
ATOM 1322 C C . TRP A 1 211 ? 29.513 19.364 -4.911 1.00 39.09 190 TRP A C 1
ATOM 1323 O O . TRP A 1 211 ? 29.492 18.766 -6.005 1.00 41.77 190 TRP A O 1
ATOM 1334 N N . THR A 1 212 ? 28.848 18.939 -3.845 1.00 31.92 191 THR A N 1
ATOM 1335 C CA . THR A 1 212 ? 28.119 17.658 -3.810 1.00 32.17 191 THR A CA 1
ATOM 1336 C C . THR A 1 212 ? 26.818 17.809 -4.557 1.00 34.60 191 THR A C 1
ATOM 1337 O O . THR A 1 212 ? 26.089 18.752 -4.295 1.00 34.85 191 THR A O 1
ATOM 1341 N N . SER A 1 213 ? 26.523 16.862 -5.440 1.00 37.65 192 SER A N 1
ATOM 1342 C CA . SER A 1 213 ? 25.235 16.832 -6.161 1.00 35.70 192 SER A CA 1
ATOM 1343 C C . SER A 1 213 ? 24.103 16.604 -5.138 1.00 32.24 192 SER A C 1
ATOM 1344 O O . SER A 1 213 ? 24.231 15.689 -4.254 1.00 31.91 192 SER A O 1
ATOM 1347 N N . LEU A 1 214 ? 22.994 17.343 -5.245 1.00 33.02 193 LEU A N 1
ATOM 1348 C CA . LEU A 1 214 ? 21.834 17.121 -4.337 1.00 35.55 193 LEU A CA 1
ATOM 1349 C C . LEU A 1 214 ? 21.281 15.698 -4.478 1.00 38.68 193 LEU A C 1
ATOM 1350 O O . LEU A 1 214 ? 20.744 15.136 -3.477 1.00 33.16 193 LEU A O 1
ATOM 1355 N N . GLU A 1 215 ? 21.333 15.140 -5.687 1.00 39.14 194 GLU A N 1
ATOM 1356 C CA . GLU A 1 215 ? 20.793 13.784 -5.994 1.00 43.31 194 GLU A CA 1
ATOM 1357 C C . GLU A 1 215 ? 21.653 12.723 -5.278 1.00 33.70 194 GLU A C 1
ATOM 1358 O O . GLU A 1 215 ? 21.084 11.748 -4.791 1.00 37.28 194 GLU A O 1
ATOM 1364 N N . ASP A 1 216 ? 22.976 12.857 -5.238 1.00 33.46 195 ASP A N 1
ATOM 1365 C CA . ASP A 1 216 ? 23.829 11.923 -4.446 1.00 37.79 195 ASP A CA 1
ATOM 1366 C C . ASP A 1 216 ? 23.430 11.955 -2.968 1.00 33.19 195 ASP A C 1
ATOM 1367 O O . ASP A 1 216 ? 23.338 10.877 -2.315 1.00 33.76 195 ASP A O 1
ATOM 1372 N N . VAL A 1 217 ? 23.185 13.140 -2.413 1.00 32.77 196 VAL A N 1
ATOM 1373 C CA . VAL A 1 217 ? 22.791 13.188 -0.975 1.00 33.49 196 VAL A CA 1
ATOM 1374 C C . VAL A 1 217 ? 21.429 12.521 -0.767 1.00 30.63 196 VAL A C 1
ATOM 1375 O O . VAL A 1 217 ? 21.274 11.637 0.135 1.00 29.51 196 VAL A O 1
ATOM 1379 N N . ALA A 1 218 ? 20.460 12.873 -1.613 1.00 32.23 197 ALA A N 1
ATOM 1380 C CA . ALA A 1 218 ? 19.086 12.338 -1.522 1.00 31.44 197 ALA A CA 1
ATOM 1381 C C . ALA A 1 218 ? 19.092 10.811 -1.662 1.00 30.39 197 ALA A C 1
ATOM 1382 O O . ALA A 1 218 ? 18.361 10.122 -0.869 1.00 31.88 197 ALA A O 1
ATOM 1384 N N . GLN A 1 219 ? 19.882 10.273 -2.600 1.00 32.44 198 GLN A N 1
ATOM 1385 C CA . GLN A 1 219 ? 19.926 8.804 -2.804 1.00 35.17 198 GLN A CA 1
ATOM 1386 C C . GLN A 1 219 ? 20.579 8.122 -1.605 1.00 31.89 198 GLN A C 1
ATOM 1387 O O . GLN A 1 219 ? 20.143 7.049 -1.233 1.00 30.28 198 GLN A O 1
ATOM 1393 N N . GLN A 1 220 ? 21.588 8.749 -0.992 1.00 29.80 199 GLN A N 1
ATOM 1394 C CA . GLN A 1 220 ? 22.211 8.193 0.221 1.00 28.85 199 GLN A CA 1
ATOM 1395 C C . GLN A 1 220 ? 21.176 8.141 1.356 1.00 26.41 199 GLN A C 1
ATOM 1396 O O . GLN A 1 220 ? 21.111 7.147 2.074 1.00 27.30 199 GLN A O 1
ATOM 1402 N N . ILE A 1 221 ? 20.380 9.197 1.489 1.00 30.42 200 ILE A N 1
ATOM 1403 C CA . ILE A 1 221 ? 19.356 9.285 2.554 1.00 29.40 200 ILE A CA 1
ATOM 1404 C C . ILE A 1 221 ? 18.305 8.182 2.362 1.00 26.91 200 ILE A C 1
ATOM 1405 O O . ILE A 1 221 ? 17.946 7.480 3.351 1.00 28.04 200 ILE A O 1
ATOM 1410 N N . VAL A 1 222 ? 17.820 8.005 1.138 1.00 29.17 201 VAL A N 1
ATOM 1411 C CA . VAL A 1 222 ? 16.877 6.886 0.858 1.00 29.70 201 VAL A CA 1
ATOM 1412 C C . VAL A 1 222 ? 17.507 5.522 1.154 1.00 31.02 201 VAL A C 1
ATOM 1413 O O . VAL A 1 222 ? 16.853 4.672 1.833 1.00 34.74 201 VAL A O 1
ATOM 1417 N N . GLU A 1 223 ? 18.762 5.309 0.747 1.00 32.95 202 GLU A N 1
ATOM 1418 C CA . GLU A 1 223 ? 19.433 4.014 1.018 1.00 31.43 202 GLU A CA 1
ATOM 1419 C C . GLU A 1 223 ? 19.503 3.753 2.520 1.00 33.78 202 GLU A C 1
ATOM 1420 O O . GLU A 1 223 ? 19.139 2.668 2.982 1.00 29.46 202 GLU A O 1
ATOM 1426 N N . TRP A 1 224 ? 19.926 4.740 3.319 1.00 30.72 203 TRP A N 1
ATOM 1427 C CA . TRP A 1 224 ? 19.938 4.560 4.794 1.00 30.65 203 TRP A CA 1
ATOM 1428 C C . TRP A 1 224 ? 18.517 4.322 5.298 1.00 27.42 203 TRP A C 1
ATOM 1429 O O . TRP A 1 224 ? 18.342 3.505 6.247 1.00 34.99 203 TRP A O 1
ATOM 1440 N N . SER A 1 225 ? 17.541 5.052 4.755 1.00 29.12 204 SER A N 1
ATOM 1441 C CA . SER A 1 225 ? 16.131 4.935 5.223 1.00 29.15 204 SER A CA 1
ATOM 1442 C C . SER A 1 225 ? 15.575 3.521 4.895 1.00 31.27 204 SER A C 1
ATOM 1443 O O . SER A 1 225 ? 14.807 2.950 5.724 1.00 33.82 204 SER A O 1
ATOM 1446 N N . ASN A 1 226 ? 15.945 2.947 3.761 1.00 34.03 205 ASN A N 1
ATOM 1447 C CA . ASN A 1 226 ? 15.594 1.519 3.472 1.00 35.88 205 ASN A CA 1
ATOM 1448 C C . ASN A 1 226 ? 16.347 0.506 4.350 1.00 38.84 205 ASN A C 1
ATOM 1449 O O . ASN A 1 226 ? 16.008 -0.653 4.255 1.00 41.17 205 ASN A O 1
ATOM 1454 N N . GLY A 1 227 ? 17.393 0.870 5.090 1.00 32.60 206 GLY A N 1
ATOM 1455 C CA . GLY A 1 227 ? 17.912 0.003 6.145 1.00 35.39 206 GLY A CA 1
ATOM 1456 C C . GLY A 1 227 ? 19.380 -0.340 6.012 1.00 37.05 206 GLY A C 1
ATOM 1457 O O . GLY A 1 227 ? 19.923 -0.818 6.993 1.00 46.09 206 GLY A O 1
ATOM 1458 N N . SER A 1 228 ? 20.045 -0.077 4.891 1.00 34.22 207 SER A N 1
ATOM 1459 C CA . SER A 1 228 ? 21.405 -0.628 4.685 1.00 36.71 207 SER A CA 1
ATOM 1460 C C . SER A 1 228 ? 22.477 0.472 4.706 1.00 35.89 207 SER A C 1
ATOM 1461 O O . SER A 1 228 ? 22.143 1.665 4.491 1.00 34.60 207 SER A O 1
ATOM 1464 N N . ARG A 1 229 ? 23.727 0.061 4.964 1.00 32.52 208 ARG A N 1
ATOM 1465 C CA . ARG A 1 229 ? 24.949 0.896 4.843 1.00 35.69 208 ARG A CA 1
ATOM 1466 C C . ARG A 1 229 ? 25.002 2.010 5.929 1.00 32.53 208 ARG A C 1
ATOM 1467 O O . ARG A 1 229 ? 25.705 2.998 5.704 1.00 32.56 208 ARG A O 1
ATOM 1475 N N . ARG A 1 230 ? 24.230 1.884 6.999 1.00 34.02 209 ARG A N 1
ATOM 1476 C CA . ARG A 1 230 ? 24.224 2.886 8.108 1.00 34.46 209 ARG A CA 1
ATOM 1477 C C . ARG A 1 230 ? 25.514 2.769 8.906 1.00 33.81 209 ARG A C 1
ATOM 1478 O O . ARG A 1 230 ? 25.887 1.687 9.343 1.00 34.36 209 ARG A O 1
ATOM 1486 N N . PRO A 1 231 ? 26.248 3.865 9.152 1.00 35.33 210 PRO A N 1
ATOM 1487 C CA . PRO A 1 231 ? 27.334 3.797 10.120 1.00 34.43 210 PRO A CA 1
ATOM 1488 C C . PRO A 1 231 ? 26.704 3.698 11.513 1.00 37.06 210 PRO A C 1
ATOM 1489 O O . PRO A 1 231 ? 25.507 3.691 11.605 1.00 37.07 210 PRO A O 1
ATOM 1493 N N . ALA A 1 232 ? 27.525 3.692 12.558 1.00 35.98 211 ALA A N 1
ATOM 1494 C CA . ALA A 1 232 ? 27.056 3.575 13.952 1.00 38.64 211 ALA A CA 1
ATOM 1495 C C . ALA A 1 232 ? 26.121 4.754 14.280 1.00 37.36 211 ALA A C 1
ATOM 1496 O O . ALA A 1 232 ? 26.416 5.894 13.854 1.00 36.18 211 ALA A O 1
ATOM 1498 N N . SER A 1 233 ? 25.031 4.489 14.986 1.00 34.57 212 SER A N 1
ATOM 1499 C CA . SER A 1 233 ? 24.087 5.508 15.506 1.00 35.30 212 SER A CA 1
ATOM 1500 C C . SER A 1 233 ? 24.877 6.611 16.238 1.00 39.20 212 SER A C 1
ATOM 1501 O O . SER A 1 233 ? 25.830 6.281 16.934 1.00 32.41 212 SER A O 1
ATOM 1504 N N . GLY A 1 234 ? 24.559 7.881 15.984 1.00 34.95 213 GLY A N 1
ATOM 1505 C CA . GLY A 1 234 ? 25.227 9.037 16.604 1.00 32.98 213 GLY A CA 1
ATOM 1506 C C . GLY A 1 234 ? 26.337 9.548 15.722 1.00 32.41 213 GLY A C 1
ATOM 1507 O O . GLY A 1 234 ? 26.980 10.534 16.075 1.00 36.93 213 GLY A O 1
ATOM 1508 N N . SER A 1 235 ? 26.588 8.894 14.588 1.00 31.39 214 SER A N 1
ATOM 1509 C CA . SER A 1 235 ? 27.659 9.337 13.662 1.00 30.74 214 SER A CA 1
ATOM 1510 C C . SER A 1 235 ? 27.384 10.721 13.089 1.00 29.47 214 SER A C 1
ATOM 1511 O O . SER A 1 235 ? 26.253 10.990 12.686 1.00 32.84 214 SER A O 1
ATOM 1514 N N . LEU A 1 236 ? 28.451 11.510 12.965 1.00 29.72 215 LEU A N 1
ATOM 1515 C CA . LEU A 1 236 ? 28.512 12.746 12.171 1.00 29.34 215 LEU A CA 1
ATOM 1516 C C . LEU A 1 236 ? 29.121 12.374 10.813 1.00 31.88 215 LEU A C 1
ATOM 1517 O O . LEU A 1 236 ? 30.331 12.153 10.737 1.00 33.16 215 LEU A O 1
ATOM 1522 N N . VAL A 1 237 ? 28.275 12.224 9.777 1.00 32.00 216 VAL A N 1
ATOM 1523 C CA . VAL A 1 237 ? 28.719 11.732 8.452 1.00 30.42 216 VAL A CA 1
ATOM 1524 C C . VAL A 1 237 ? 29.066 12.929 7.613 1.00 28.40 216 VAL A C 1
ATOM 1525 O O . VAL A 1 237 ? 28.177 13.571 7.107 1.00 30.18 216 VAL A O 1
ATOM 1529 N N . LYS A 1 238 ? 30.348 13.152 7.401 1.00 29.75 217 LYS A N 1
ATOM 1530 C CA . LYS A 1 238 ? 30.852 14.199 6.492 1.00 29.96 217 LYS A CA 1
ATOM 1531 C C . LYS A 1 238 ? 30.567 13.779 5.035 1.00 31.08 217 LYS A C 1
ATOM 1532 O O . LYS A 1 238 ? 30.844 12.644 4.659 1.00 32.76 217 LYS A O 1
ATOM 1538 N N . ILE A 1 239 ? 30.099 14.720 4.223 1.00 31.94 218 ILE A N 1
ATOM 1539 C CA . ILE A 1 239 ? 29.890 14.486 2.774 1.00 35.54 218 ILE A CA 1
ATOM 1540 C C . ILE A 1 239 ? 31.066 15.135 2.067 1.00 33.57 218 ILE A C 1
ATOM 1541 O O . ILE A 1 239 ? 31.161 16.357 2.134 1.00 31.96 218 ILE A O 1
ATOM 1546 N N . VAL A 1 240 ? 31.917 14.335 1.447 1.00 38.95 219 VAL A N 1
ATOM 1547 C CA . VAL A 1 240 ? 33.211 14.801 0.866 1.00 40.20 219 VAL A CA 1
ATOM 1548 C C . VAL A 1 240 ? 33.207 14.467 -0.620 1.00 35.06 219 VAL A C 1
ATOM 1549 O O . VAL A 1 240 ? 33.099 13.279 -0.951 1.00 38.72 219 VAL A O 1
ATOM 1553 N N . THR A 1 241 ? 33.242 15.520 -1.425 1.00 37.16 220 THR A N 1
ATOM 1554 C CA . THR A 1 241 ? 33.253 15.494 -2.896 1.00 40.29 220 THR A CA 1
ATOM 1555 C C . THR A 1 241 ? 34.636 15.964 -3.375 1.00 38.29 220 THR A C 1
ATOM 1556 O O . THR A 1 241 ? 35.126 17.071 -2.971 1.00 36.74 220 THR A O 1
ATOM 1560 N N . GLU A 1 242 ? 35.249 15.147 -4.215 1.00 42.63 221 GLU A N 1
ATOM 1561 C CA . GLU A 1 242 ? 36.590 15.384 -4.816 1.00 49.35 221 GLU A CA 1
ATOM 1562 C C . GLU A 1 242 ? 36.508 14.915 -6.255 1.00 45.98 221 GLU A C 1
ATOM 1563 O O . GLU A 1 242 ? 35.987 13.798 -6.425 1.00 45.92 221 GLU A O 1
ATOM 1569 N N . ASN A 1 243 ? 36.892 15.744 -7.235 1.00 48.34 222 ASN A N 1
ATOM 1570 C CA . ASN A 1 243 ? 36.827 15.352 -8.682 1.00 52.84 222 ASN A CA 1
ATOM 1571 C C . ASN A 1 243 ? 35.427 14.857 -9.003 1.00 54.78 222 ASN A C 1
ATOM 1572 O O . ASN A 1 243 ? 35.284 13.810 -9.664 1.00 50.98 222 ASN A O 1
ATOM 1577 N N . SER A 1 244 ? 34.429 15.539 -8.457 1.00 47.32 223 SER A N 1
ATOM 1578 C CA . SER A 1 244 ? 32.995 15.298 -8.715 1.00 44.45 223 SER A CA 1
ATOM 1579 C C . SER A 1 244 ? 32.534 13.916 -8.255 1.00 41.00 223 SER A C 1
ATOM 1580 O O . SER A 1 244 ? 31.451 13.546 -8.637 1.00 47.02 223 SER A O 1
ATOM 1583 N N . LYS A 1 245 ? 33.276 13.204 -7.413 1.00 45.51 224 LYS A N 1
ATOM 1584 C CA . LYS A 1 245 ? 32.734 11.970 -6.801 1.00 50.52 224 LYS A CA 1
ATOM 1585 C C . LYS A 1 245 ? 32.640 12.165 -5.288 1.00 42.06 224 LYS A C 1
ATOM 1586 O O . LYS A 1 245 ? 33.548 12.766 -4.663 1.00 45.11 224 LYS A O 1
ATOM 1592 N N . THR A 1 246 ? 31.590 11.617 -4.710 1.00 43.21 225 THR A N 1
ATOM 1593 C CA . THR A 1 246 ? 31.196 11.916 -3.305 1.00 41.52 225 THR A CA 1
ATOM 1594 C C . THR A 1 246 ? 31.456 10.678 -2.453 1.00 38.62 225 THR A C 1
ATOM 1595 O O . THR A 1 246 ? 31.051 9.599 -2.859 1.00 42.34 225 THR A O 1
ATOM 1599 N N . ARG A 1 247 ? 32.027 10.850 -1.274 1.00 39.16 226 ARG A N 1
ATOM 1600 C CA . ARG A 1 247 ? 31.988 9.819 -0.221 1.00 39.57 226 ARG A CA 1
ATOM 1601 C C . ARG A 1 247 ? 31.315 10.370 1.046 1.00 35.88 226 ARG A C 1
ATOM 1602 O O . ARG A 1 247 ? 31.365 11.580 1.294 1.00 34.31 226 ARG A O 1
ATOM 1610 N N . PHE A 1 248 ? 30.748 9.469 1.830 1.00 34.57 227 PHE A N 1
ATOM 1611 C CA . PHE A 1 248 ? 30.034 9.724 3.104 1.00 37.60 227 PHE A CA 1
ATOM 1612 C C . PHE A 1 248 ? 30.943 9.143 4.187 1.00 37.85 227 PHE A C 1
ATOM 1613 O O . PHE A 1 248 ? 31.018 7.937 4.268 1.00 42.17 227 PHE A O 1
ATOM 1621 N N . ILE A 1 249 ? 31.659 9.969 4.926 1.00 37.97 228 ILE A N 1
ATOM 1622 C CA . ILE A 1 249 ? 32.793 9.523 5.796 1.00 45.33 228 ILE A CA 1
ATOM 1623 C C . ILE A 1 249 ? 32.471 9.840 7.265 1.00 38.69 228 ILE A C 1
ATOM 1624 O O . ILE A 1 249 ? 32.143 10.971 7.559 1.00 36.56 228 ILE A O 1
ATOM 1629 N N . VAL A 1 250 ? 32.562 8.851 8.136 1.00 44.94 229 VAL A N 1
ATOM 1630 C CA . VAL A 1 250 ? 32.749 9.027 9.609 1.00 46.54 229 VAL A CA 1
ATOM 1631 C C . VAL A 1 250 ? 34.247 8.864 9.933 1.00 56.90 229 VAL A C 1
ATOM 1632 O O . VAL A 1 250 ? 34.821 9.915 10.222 1.00 63.25 229 VAL A O 1
#

Nearest PDB structures (foldseek):
  8b5u-assembly1_A-2  TM=1.004E+00  e=1.608E-49  Leishmania donovani
  8b5t-assembly2_C  TM=9.886E-01  e=3.460E-42  Leishmania ma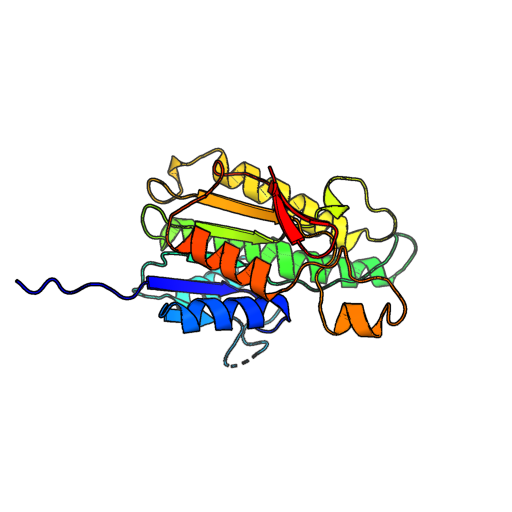jor
  8b5t-assembly1_A  TM=9.699E-01  e=3.629E-41  Leishmania major
  1dhr-assembly1_A  TM=9.116E-01  e=9.814E-24  Rattus norvegicus
  1hdr-assembly1_A-2  TM=8.706E-01  e=1.938E-23  Homo sapiens

B-factor: mean 45.22, std 14.22, range [24.89, 113.28]

Sequence (227 aa):
LYFQGHMKNVLLIGACGALGRAVANAFAKGKWSIISVDQACGAVNPASSIEELQQAYKSAVTGLKVDAVINVAGGWAGGSVADARTAASTELMLRQSLFSSVAAAHVFSTQGEKDGLLLLTGAAAALSPTPGMIGYGTAKSAVHFLCQSIAADPSVLPTDASVLAILPTILDTPGNRSAMPHADRSTWTSLEDVAQQIVEWSNGSRRPASGSLVKIVTENSKTRFIV

Foldseek 3Di:
DDDDDDAAEEEQAACPDPLNVLLVVLVVVVRHHYQDLCPCPVNDPLVDALVSLLVSSCVSQPPAAHLEYAQPWADADWAAPPDPCLVVNLVSRLSRAVSNLVSSLLCQLVRYEALGEYEGEAAPVLVDDDRGRNSRSVNRVNVLVVQLVSLVDCVSGHHNYAYEYEHEHAAPGPVVCVVCVPDDCQFHAYSNVVSNVVVVVSVRPPDDRHSYHFYWTGHRRDTDTHD

InterPro domains:
  IPR002347 Short-chain dehydrogenase/reductase SDR [PF00106] (2-181)
  IPR036291 NAD(P)-binding domain superfamily [SSF51735] (1-215)

Organism: Leishmania donovani (NCBI:txid5661)

Secondary structure (DSSP, 8-state):
--------EEEEE-TTSHHHHHHHHHHHHTT-EEEETT-----S-TT--HHHHHHHHHHHTTT--EEEEEE-------B-TTSTTHHHHHHHHIIIIIIHHHHHHHHHHHHEEEEEEEEEE--GGGGS--TTBHHHHHHHHHHHHHHHHHHT-GGGSPTT-EEEEEEES-B--HHHHHHSTTS--TTSBPHHHHHHHHHHHHTT-S--STTEEEEEEEETTEEEEE-

Radius of gyration: 17.17 Å; Cα contacts (8 Å, |Δi|>4): 457; chains: 1; bounding box: 39×62×37 Å